Protein AF-A0A1G0GHJ1-F1 (afdb_monomer)

Radius of gyration: 42.49 Å; Cα contacts (8 Å, |Δi|>4): 147; chains: 1; bounding box: 69×50×134 Å

Nearest PDB structures (foldseek):
  8dub-assembly1_B  TM=2.448E-01  e=5.443E+00  Homo sapiens

Mean predicted aligned error: 16.9 Å

pLDDT: mean 71.04, std 16.4, range [35.19, 93.88]

Sequence (207 aa):
MPTIESTFHKLMMSPKELQTELDKNPNLIKQQDEKGRTLLHHAVEAGYIMGRSNVGMVLDVLLNTPGIDFTIEDNKRMTPLQLAAKNCIDNAGRFHQETADYIFPTLIRAAKKKASLFLLGTRNPFLIIDDYLTKYSQSQNEKLIKGLQGLLEFKNQIIFGENAAKVEKAQAKESQVKFQYASSKPNESKKAEQEPQSFKPTIPRKK

Solvent-accessible surface area (backbone atoms only — not comparable to full-atom values): 12031 Å² total; per-residue (Å²): 130,86,49,66,56,60,50,45,58,54,34,57,76,29,53,68,57,35,51,57,49,39,75,76,37,68,66,55,58,74,42,56,30,100,60,35,39,27,51,60,36,53,42,42,52,47,19,71,77,68,33,35,84,59,28,48,58,39,50,53,54,51,72,70,39,86,86,65,64,65,76,60,48,22,76,82,70,38,23,34,63,49,48,44,52,59,70,32,35,48,100,86,69,49,70,40,61,68,57,40,54,61,45,37,43,68,59,53,50,51,49,51,58,48,32,72,68,38,73,85,77,60,83,53,61,65,55,55,45,49,51,49,50,49,53,49,52,51,53,52,49,52,52,48,50,52,52,52,48,54,53,50,53,52,50,48,53,51,53,53,51,54,49,49,55,51,50,52,54,48,52,52,51,52,50,51,52,53,51,54,56,63,72,67,58,78,82,93,77,82,84,76,86,78,81,87,82,88,76,84,90,82,86,79,81,89,129

Secondary structure (DSSP, 8-state):
---HHHHHHHHHT-HHHHHHHHHH-GGGGG---TTS--HHHHHHHHHHHH-HHHHHHHHHHHHHSTT--S----TTS--HHHHHHHHTB-TTS-B-HHHHHHH-HHHHHHHHHHHHHHTTTS--HHHHHHHHHHHHHHHHHHHHHHHHHHHHHHHHHHHHHHHHHHHHHHHHHHHHHHHHHHHTS---------PPPP---------

Foldseek 3Di:
DDFLVNVLLVCLQPLPVVLVVCVVPVCQLVDAGPQQDGSLLSLLVCLLVVHQPSSVSVLVSQLPRPPRDQCRATNVRDGSVLSNQVSQQDPVLDRDVVRSCRSPVSVVVSLQVVQVVCVVDDDRVVVVSVVSSVVVVVVVVVVVVVVVVVVVVVVVVVVVVVVVVVVVVVVVVVVVVVVVVVVPDDPPPDPDDDDDDDDDDDDDDDD

Structure (mmCIF, N/CA/C/O backbone):
data_AF-A0A1G0GHJ1-F1
#
_entry.id   AF-A0A1G0GHJ1-F1
#
loop_
_atom_site.group_PDB
_atom_site.id
_atom_site.type_symbol
_atom_site.label_atom_id
_atom_site.label_alt_id
_atom_site.label_comp_id
_atom_site.label_asym_id
_atom_site.label_entity_id
_atom_site.label_seq_id
_atom_site.pdbx_PDB_ins_code
_atom_site.Cartn_x
_atom_site.Cartn_y
_atom_site.Cartn_z
_atom_site.occupancy
_atom_site.B_iso_or_equiv
_atom_site.auth_seq_id
_atom_site.auth_comp_id
_atom_site.auth_asym_id
_atom_site.auth_atom_id
_atom_site.pdbx_PDB_model_num
ATOM 1 N N . MET A 1 1 ? -19.788 18.099 -0.053 1.00 52.28 1 MET A N 1
ATOM 2 C CA . MET A 1 1 ? -19.504 16.946 0.828 1.00 52.28 1 MET A CA 1
ATOM 3 C C . MET A 1 1 ? -18.039 16.579 0.644 1.00 52.28 1 MET A C 1
ATOM 5 O O . MET A 1 1 ? -17.619 16.576 -0.509 1.00 52.28 1 MET A O 1
ATOM 9 N N . PRO A 1 2 ? -17.249 16.358 1.709 1.00 70.56 2 PRO A N 1
ATOM 10 C CA . PRO A 1 2 ? -15.878 15.868 1.560 1.00 70.56 2 PRO A CA 1
ATOM 11 C C . PRO A 1 2 ? -15.884 14.493 0.876 1.00 70.56 2 PRO A C 1
ATOM 13 O O . PRO A 1 2 ? -16.747 13.664 1.162 1.00 70.56 2 PRO A O 1
ATOM 16 N N . THR A 1 3 ? -14.954 14.265 -0.052 1.00 85.69 3 THR A N 1
ATOM 17 C CA . THR A 1 3 ? -14.764 12.954 -0.691 1.00 85.69 3 THR A CA 1
ATOM 18 C C . THR A 1 3 ? -14.122 11.979 0.294 1.00 85.69 3 THR A C 1
ATOM 20 O O . THR A 1 3 ? -13.430 12.404 1.223 1.00 85.69 3 THR A O 1
ATOM 23 N N . ILE A 1 4 ? -14.301 10.670 0.080 1.00 86.12 4 ILE A N 1
ATOM 24 C CA . ILE A 1 4 ? -13.654 9.625 0.896 1.00 86.12 4 ILE A CA 1
ATOM 25 C C . ILE A 1 4 ? -12.129 9.826 0.932 1.00 86.12 4 ILE A C 1
ATOM 27 O O . ILE A 1 4 ? -11.536 9.763 2.004 1.00 86.12 4 ILE A O 1
ATOM 31 N N . GLU A 1 5 ? -11.511 10.177 -0.202 1.00 86.62 5 GLU A N 1
ATOM 32 C CA . GLU A 1 5 ? -10.077 10.497 -0.290 1.00 86.62 5 GLU A CA 1
ATOM 33 C C . GLU A 1 5 ? -9.686 11.670 0.624 1.00 86.62 5 GLU A C 1
ATOM 35 O O . GLU A 1 5 ? -8.735 11.566 1.400 1.00 86.62 5 GLU A O 1
ATOM 40 N N . SER A 1 6 ? -10.445 12.774 0.593 1.00 84.94 6 SER A N 1
ATOM 41 C CA . SER A 1 6 ? -10.165 13.935 1.449 1.00 84.94 6 SER A CA 1
ATOM 42 C C . SER A 1 6 ? -10.300 13.605 2.940 1.00 84.94 6 SER A C 1
ATOM 44 O O . SER A 1 6 ? -9.503 14.072 3.757 1.00 84.94 6 SER A O 1
ATOM 46 N N . THR A 1 7 ? -11.262 12.745 3.288 1.00 88.06 7 THR A N 1
ATOM 47 C CA . THR A 1 7 ? -11.436 12.228 4.646 1.00 88.06 7 THR A CA 1
ATOM 48 C C . THR A 1 7 ? -10.239 11.371 5.044 1.00 88.06 7 THR A C 1
ATOM 50 O O . THR A 1 7 ? -9.655 11.608 6.097 1.00 88.06 7 THR A O 1
ATOM 53 N N . PHE A 1 8 ? -9.808 10.432 4.197 1.00 90.06 8 PHE A N 1
ATOM 54 C CA . PHE A 1 8 ? -8.648 9.583 4.473 1.00 90.06 8 PHE A CA 1
ATOM 55 C C . PHE A 1 8 ? -7.379 10.404 4.694 1.00 90.06 8 PHE A C 1
ATOM 57 O O . PHE A 1 8 ? -6.740 10.235 5.731 1.00 90.06 8 PHE A O 1
ATOM 64 N N . HIS A 1 9 ? -7.063 11.354 3.808 1.00 85.31 9 HIS A N 1
ATOM 65 C CA . HIS A 1 9 ? -5.911 12.246 3.977 1.00 85.31 9 HIS A CA 1
ATOM 66 C C . HIS A 1 9 ? -5.948 13.002 5.307 1.00 85.31 9 HIS A C 1
ATOM 68 O O . HIS A 1 9 ? -4.935 13.068 6.002 1.00 85.31 9 HIS A O 1
ATOM 74 N N . LYS A 1 10 ? -7.112 13.533 5.700 1.00 88.56 10 LYS A N 1
ATOM 75 C CA . LYS A 1 10 ? -7.269 14.224 6.984 1.00 88.56 10 LYS A CA 1
ATOM 76 C C . LYS A 1 10 ? -6.969 13.295 8.166 1.00 88.56 10 LYS A C 1
ATOM 78 O O . LYS A 1 10 ? -6.249 13.683 9.082 1.00 88.56 10 LYS A O 1
ATOM 83 N N . LEU A 1 11 ? -7.482 12.065 8.132 1.00 89.50 11 LEU A N 1
ATOM 84 C CA . LEU A 1 11 ? -7.277 11.089 9.205 1.00 89.50 11 LEU A CA 1
ATOM 85 C C . LEU A 1 11 ? -5.812 10.632 9.314 1.00 89.50 11 LEU A C 1
ATOM 87 O O . LEU A 1 11 ? -5.353 10.342 10.416 1.00 89.50 11 LEU A O 1
ATOM 91 N N . MET A 1 12 ? -5.049 10.628 8.213 1.00 87.12 12 MET A N 1
ATOM 92 C CA . MET A 1 12 ? -3.607 10.319 8.247 1.00 87.12 12 MET A CA 1
ATOM 93 C C . MET A 1 12 ? -2.781 11.384 8.979 1.00 87.12 12 MET A C 1
ATOM 95 O O . MET A 1 12 ? -1.671 11.100 9.420 1.00 87.12 12 MET A O 1
ATOM 99 N N . MET A 1 13 ? -3.320 12.593 9.141 1.00 82.62 13 MET A N 1
ATOM 100 C CA . MET A 1 13 ? -2.649 13.694 9.838 1.00 82.62 13 MET A CA 1
ATOM 101 C C . MET A 1 13 ? -2.967 13.737 11.337 1.00 82.62 13 MET A C 1
ATOM 103 O O . MET A 1 13 ? -2.329 14.483 12.076 1.00 82.62 13 MET A O 1
ATOM 107 N N . SER A 1 14 ? -3.954 12.963 11.799 1.00 87.75 14 SER A N 1
ATOM 108 C CA . SER A 1 14 ? -4.462 13.037 13.171 1.00 87.75 14 SER A CA 1
ATOM 109 C C . SER A 1 14 ? -4.840 11.644 13.690 1.00 87.75 14 SER A C 1
ATOM 111 O O . SER A 1 14 ? -5.984 11.209 13.532 1.00 87.75 14 SER A O 1
ATOM 113 N N . PRO A 1 15 ? -3.913 10.936 14.371 1.00 85.44 15 PRO A N 1
ATOM 114 C CA . PRO A 1 15 ? -4.183 9.615 14.948 1.00 85.44 15 PRO A CA 1
ATOM 115 C C . PRO A 1 15 ? -5.370 9.611 15.921 1.00 85.44 15 PRO A C 1
ATOM 117 O O . PRO A 1 15 ? -6.110 8.635 16.017 1.00 85.44 15 PRO A O 1
ATOM 120 N N . LYS A 1 16 ? -5.580 10.727 16.631 1.00 87.81 16 LYS A N 1
ATOM 121 C CA . LYS A 1 16 ? -6.686 10.890 17.579 1.00 87.81 16 LYS A CA 1
ATOM 122 C C . LYS A 1 16 ? -8.042 10.968 16.873 1.00 87.81 16 LYS A C 1
ATOM 124 O O . LYS A 1 16 ? -9.006 10.345 17.323 1.00 87.81 16 LYS A O 1
ATOM 129 N N . GLU A 1 17 ? -8.124 11.720 15.776 1.00 90.50 17 GLU A N 1
ATOM 130 C CA . GLU A 1 17 ? -9.341 11.777 14.957 1.00 90.50 17 GLU A CA 1
ATOM 131 C C . GLU A 1 17 ? -9.600 10.441 14.270 1.00 90.50 17 GLU A C 1
ATOM 133 O O . GLU A 1 17 ? -10.742 9.997 14.246 1.00 90.50 17 GLU A O 1
ATOM 138 N N . LEU A 1 18 ? -8.547 9.769 13.797 1.00 91.25 18 LEU A N 1
ATOM 139 C CA . LEU A 1 18 ? -8.646 8.428 13.231 1.00 91.25 18 LEU A CA 1
ATOM 140 C C . LEU A 1 18 ? -9.286 7.439 14.205 1.00 91.25 18 LEU A C 1
ATOM 142 O O . LEU A 1 18 ? -10.254 6.787 13.832 1.00 91.25 18 LEU A O 1
ATOM 146 N N . GLN A 1 19 ? -8.799 7.361 15.447 1.00 90.56 19 GLN A N 1
ATOM 147 C CA . GLN A 1 19 ? -9.397 6.478 16.452 1.00 90.56 19 GLN A CA 1
ATOM 148 C C . GLN A 1 19 ? -10.875 6.817 16.681 1.00 90.56 19 GLN A C 1
ATOM 150 O O . GLN A 1 19 ? -11.728 5.940 16.620 1.00 90.56 19 GLN A O 1
ATOM 155 N N . THR A 1 20 ? -11.184 8.104 16.855 1.00 92.06 20 THR A N 1
ATOM 156 C CA . THR A 1 20 ? -12.560 8.569 17.090 1.00 92.06 20 THR A CA 1
ATOM 157 C C . THR A 1 20 ? -13.498 8.199 15.938 1.00 92.06 20 THR A C 1
ATOM 159 O O . THR A 1 20 ? -14.659 7.859 16.162 1.00 92.06 20 THR A O 1
ATOM 162 N N . GLU A 1 21 ? -13.021 8.290 14.698 1.00 91.69 21 GLU A N 1
ATOM 163 C CA . GLU A 1 21 ? -13.826 7.984 13.518 1.00 91.69 21 GLU A CA 1
ATOM 164 C C . GLU A 1 21 ? -13.999 6.474 13.319 1.00 91.69 21 GLU A C 1
ATOM 166 O O . GLU A 1 21 ? -15.081 6.026 12.945 1.00 91.69 21 GLU A O 1
ATOM 171 N N . LEU A 1 22 ? -12.977 5.677 13.641 1.00 91.00 22 LEU A N 1
ATOM 172 C CA . LEU A 1 22 ? -13.068 4.215 13.646 1.00 91.00 22 LEU A CA 1
ATOM 173 C C . LEU A 1 22 ? -14.028 3.699 14.721 1.00 91.00 22 LEU A C 1
ATOM 175 O O . LEU A 1 22 ? -14.781 2.765 14.453 1.00 91.00 22 LEU A O 1
ATOM 179 N N . ASP A 1 23 ? -14.056 4.334 15.894 1.00 90.44 23 ASP A N 1
ATOM 180 C CA . ASP A 1 23 ? -14.991 3.988 16.970 1.00 90.44 23 ASP A CA 1
ATOM 181 C C . ASP A 1 23 ? -16.450 4.243 16.549 1.00 90.44 23 ASP A C 1
ATOM 183 O O . ASP A 1 23 ? -17.351 3.482 16.903 1.00 90.44 23 ASP A O 1
ATOM 187 N N . LYS A 1 24 ? -16.693 5.293 15.752 1.00 92.75 24 LYS A N 1
ATOM 188 C CA . LYS A 1 24 ? -18.021 5.605 15.192 1.00 92.75 24 LYS A CA 1
ATOM 189 C C . LYS A 1 24 ? -18.378 4.728 13.995 1.00 92.75 24 LYS A C 1
ATOM 191 O O . LYS A 1 24 ? -19.541 4.370 13.822 1.00 92.75 24 LYS A O 1
ATOM 196 N N . ASN A 1 25 ? -17.400 4.423 13.147 1.00 90.31 25 ASN A N 1
ATOM 197 C CA . ASN A 1 25 ? -17.588 3.683 11.907 1.00 90.31 25 ASN A CA 1
ATOM 198 C C . ASN A 1 25 ? -16.466 2.647 11.700 1.00 90.31 25 ASN A C 1
ATOM 200 O O . ASN A 1 25 ? -15.532 2.878 10.927 1.00 90.31 25 ASN A O 1
ATOM 204 N N . PRO A 1 26 ? -16.592 1.450 12.299 1.00 88.38 26 PRO A N 1
ATOM 205 C CA . PRO A 1 26 ? -15.599 0.386 12.146 1.00 88.38 26 PRO A CA 1
ATOM 206 C C . PRO A 1 26 ? -15.438 -0.097 10.698 1.00 88.38 26 PRO A C 1
ATOM 208 O O . PRO A 1 26 ? -14.381 -0.592 10.314 1.00 88.38 26 PRO A O 1
ATOM 211 N N . ASN A 1 27 ? -16.471 0.066 9.862 1.00 89.06 27 ASN A N 1
ATOM 212 C CA . ASN A 1 27 ? -16.432 -0.338 8.456 1.00 89.06 27 ASN A CA 1
ATOM 213 C C . ASN A 1 27 ? -15.559 0.579 7.591 1.00 89.06 27 ASN A C 1
ATOM 215 O O . ASN A 1 27 ? -15.240 0.212 6.458 1.00 89.06 27 ASN A O 1
ATOM 219 N N . LEU A 1 28 ? -15.133 1.735 8.112 1.00 90.81 28 LEU A N 1
ATOM 220 C CA . LEU A 1 28 ? -14.259 2.671 7.410 1.00 90.81 28 LEU A CA 1
ATOM 221 C C . LEU A 1 28 ? -12.958 2.004 6.935 1.00 90.81 28 LEU A C 1
ATOM 223 O O . LEU A 1 28 ? -12.469 2.317 5.854 1.00 90.81 28 LEU A O 1
ATOM 227 N N . ILE A 1 29 ? -12.444 1.015 7.678 1.00 89.94 29 ILE A N 1
ATOM 228 C CA . ILE A 1 29 ? -11.218 0.278 7.326 1.00 89.94 29 ILE A CA 1
ATOM 229 C C . ILE A 1 29 ? -11.314 -0.509 6.009 1.00 89.94 29 ILE A C 1
ATOM 231 O O . ILE A 1 29 ? -10.282 -0.836 5.424 1.00 89.94 29 ILE A O 1
ATOM 235 N N . LYS A 1 30 ? -12.533 -0.826 5.550 1.00 90.88 30 LYS A N 1
ATOM 236 C CA . LYS A 1 30 ? -12.794 -1.574 4.308 1.00 90.88 30 LYS A CA 1
ATOM 237 C C . LYS A 1 30 ? -13.253 -0.683 3.159 1.00 90.88 30 LYS A C 1
ATOM 239 O O . LYS A 1 30 ? -13.355 -1.162 2.034 1.00 90.88 30 LYS A O 1
ATOM 244 N N . GLN A 1 31 ? -13.566 0.583 3.429 1.00 93.12 31 GLN A N 1
ATOM 245 C CA . GLN A 1 31 ? -14.003 1.502 2.386 1.00 93.12 31 GLN A CA 1
ATOM 246 C C . GLN A 1 31 ? -12.846 1.812 1.441 1.00 93.12 31 GLN A C 1
ATOM 248 O O . GLN A 1 31 ? -11.698 1.956 1.868 1.00 93.12 31 GLN A O 1
ATOM 253 N N . GLN A 1 32 ? -13.172 1.917 0.159 1.00 93.88 32 GLN A N 1
ATOM 254 C CA . GLN A 1 32 ? -12.244 2.293 -0.895 1.00 93.88 32 GLN A CA 1
ATOM 255 C C . GLN A 1 32 ? -12.635 3.668 -1.435 1.00 93.88 32 GLN A C 1
ATOM 257 O O . GLN A 1 32 ? -13.819 3.979 -1.567 1.00 93.88 32 GLN A O 1
ATOM 262 N N . ASP A 1 33 ? -11.636 4.495 -1.720 1.00 93.81 33 ASP A N 1
ATOM 263 C CA . ASP A 1 33 ? -11.831 5.727 -2.476 1.00 93.81 33 ASP A CA 1
ATOM 264 C C . ASP A 1 33 ? -12.019 5.442 -3.983 1.00 93.81 33 ASP A C 1
ATOM 266 O O . ASP A 1 33 ? -12.071 4.295 -4.431 1.00 93.81 33 ASP A O 1
ATOM 270 N N . GLU A 1 34 ? -12.078 6.498 -4.795 1.00 93.44 34 GLU A N 1
ATOM 271 C CA . GLU A 1 34 ? -12.223 6.408 -6.256 1.00 93.44 34 GLU A CA 1
ATOM 272 C C . GLU A 1 34 ? -11.057 5.674 -6.948 1.00 93.44 34 GLU A C 1
ATOM 274 O O . GLU A 1 34 ? -11.200 5.175 -8.065 1.00 93.44 34 GLU A O 1
ATOM 279 N N . LYS A 1 35 ? -9.898 5.572 -6.286 1.00 92.06 35 LYS A N 1
ATOM 280 C CA . LYS A 1 35 ? -8.712 4.845 -6.757 1.00 92.06 35 LYS A CA 1
ATOM 281 C C . LYS A 1 35 ? -8.694 3.392 -6.269 1.00 92.06 35 LYS A C 1
ATOM 283 O O . LYS A 1 35 ? -7.701 2.700 -6.503 1.00 92.06 35 LYS A O 1
ATOM 288 N N . GLY A 1 36 ? -9.745 2.924 -5.596 1.00 93.38 36 GLY A N 1
ATOM 289 C CA . GLY A 1 36 ? -9.778 1.602 -4.975 1.00 93.38 36 GLY A CA 1
ATOM 290 C C . GLY A 1 36 ? -8.935 1.530 -3.696 1.00 93.38 36 GLY A C 1
ATOM 291 O O . GLY A 1 36 ? -8.661 0.450 -3.181 1.00 93.38 36 GLY A O 1
ATOM 292 N N . ARG A 1 37 ? -8.457 2.656 -3.166 1.00 93.38 37 ARG A N 1
ATOM 293 C CA . ARG A 1 37 ? -7.520 2.668 -2.043 1.00 93.38 37 ARG A CA 1
ATOM 294 C C . ARG A 1 37 ? -8.266 2.723 -0.724 1.00 93.38 37 ARG A C 1
ATOM 296 O O . ARG A 1 37 ? -9.141 3.555 -0.518 1.00 93.38 37 ARG A O 1
ATOM 303 N N . THR A 1 38 ? -7.868 1.847 0.187 1.00 93.69 38 THR A N 1
ATOM 304 C CA . THR A 1 38 ? -8.320 1.844 1.585 1.00 93.69 38 THR A CA 1
ATOM 305 C C . THR A 1 38 ? -7.505 2.807 2.448 1.00 93.69 38 THR A C 1
ATOM 307 O O . THR A 1 38 ? -6.433 3.265 2.046 1.00 93.69 38 THR A O 1
ATOM 310 N N . LEU A 1 39 ? -7.949 3.036 3.689 1.00 92.94 39 LEU A N 1
ATOM 311 C CA . LEU A 1 39 ? -7.177 3.745 4.723 1.00 92.94 39 LEU A CA 1
ATOM 312 C C . LEU A 1 39 ? -5.725 3.255 4.838 1.00 92.94 39 LEU A C 1
ATOM 314 O O . LEU A 1 39 ? -4.812 4.057 5.013 1.00 92.94 39 LEU A O 1
ATOM 318 N N . LEU A 1 40 ? -5.494 1.945 4.703 1.00 91.25 40 LEU A N 1
ATOM 319 C CA . LEU A 1 40 ? -4.158 1.363 4.826 1.00 91.25 40 LEU A CA 1
ATOM 320 C C . LEU A 1 40 ? -3.251 1.718 3.633 1.00 91.25 40 LEU A C 1
ATOM 322 O O . LEU A 1 40 ? -2.050 1.894 3.820 1.00 91.25 40 LEU A O 1
ATOM 326 N N . HIS A 1 41 ? -3.806 1.881 2.425 1.00 91.19 41 HIS A N 1
ATOM 327 C CA . HIS A 1 41 ? -3.054 2.391 1.270 1.00 91.19 41 HIS A CA 1
ATOM 328 C C . HIS A 1 41 ? -2.636 3.848 1.476 1.00 91.19 41 HIS A C 1
ATOM 330 O O . HIS A 1 41 ? -1.490 4.206 1.210 1.00 91.19 41 HIS A O 1
ATOM 336 N N . HIS A 1 42 ? -3.556 4.672 1.983 1.00 91.81 42 HIS A N 1
ATOM 337 C CA . HIS A 1 42 ? -3.297 6.078 2.292 1.00 91.81 42 HIS A CA 1
ATOM 338 C C . HIS A 1 42 ? -2.255 6.244 3.396 1.00 91.81 42 HIS A C 1
ATOM 340 O O . HIS A 1 42 ? -1.370 7.086 3.270 1.00 91.81 42 HIS A O 1
ATOM 346 N N . ALA A 1 43 ? -2.281 5.391 4.424 1.00 90.19 43 ALA A N 1
ATOM 347 C CA . ALA A 1 43 ? -1.241 5.367 5.451 1.00 90.19 43 ALA A CA 1
ATOM 348 C C . ALA A 1 43 ? 0.133 5.062 4.840 1.00 90.19 43 ALA A C 1
ATOM 350 O O . ALA A 1 43 ? 1.103 5.764 5.109 1.00 90.19 43 ALA A O 1
ATOM 351 N N . VAL A 1 44 ? 0.220 4.063 3.960 1.00 89.38 44 VAL A N 1
ATOM 352 C CA . VAL A 1 44 ? 1.473 3.728 3.267 1.00 89.38 44 VAL A CA 1
ATOM 353 C C . VAL A 1 44 ? 1.987 4.896 2.420 1.00 89.38 44 VAL A C 1
ATOM 355 O O . VAL A 1 44 ? 3.178 5.206 2.454 1.00 89.38 44 VAL A O 1
ATOM 358 N N . GLU A 1 45 ? 1.109 5.571 1.682 1.00 88.62 45 GLU A N 1
ATOM 359 C CA . GLU A 1 45 ? 1.496 6.715 0.852 1.00 88.62 45 GLU A CA 1
ATOM 360 C C . GLU A 1 45 ? 1.945 7.911 1.704 1.00 88.62 45 GLU A C 1
ATOM 362 O O . GLU A 1 45 ? 3.004 8.487 1.447 1.00 88.62 45 GLU A O 1
ATOM 367 N N . ALA A 1 46 ? 1.221 8.216 2.783 1.00 85.94 46 ALA A N 1
ATOM 368 C CA . ALA A 1 46 ? 1.595 9.257 3.735 1.00 85.94 46 ALA A CA 1
ATOM 369 C C . ALA A 1 46 ? 2.946 8.967 4.406 1.00 85.94 46 ALA A C 1
ATOM 371 O O . ALA A 1 46 ? 3.770 9.869 4.535 1.00 85.94 46 ALA A O 1
ATOM 372 N N . GLY A 1 47 ? 3.217 7.713 4.778 1.00 85.00 47 GLY A N 1
ATOM 373 C CA . GLY A 1 47 ? 4.491 7.313 5.378 1.00 85.00 47 GLY A CA 1
ATOM 374 C C . GLY A 1 47 ? 5.694 7.487 4.458 1.00 85.00 47 GLY A C 1
ATOM 375 O O . GLY A 1 47 ? 6.773 7.845 4.925 1.00 85.00 47 GLY A O 1
ATOM 376 N N . TYR A 1 48 ? 5.510 7.297 3.152 1.00 80.06 48 TYR A N 1
ATOM 377 C CA . TYR A 1 48 ? 6.566 7.551 2.177 1.00 80.06 48 TYR A CA 1
ATOM 378 C C . TYR A 1 48 ? 6.825 9.050 1.971 1.00 80.06 48 TYR A C 1
ATOM 380 O O . TYR A 1 48 ? 7.975 9.468 1.878 1.00 80.06 48 TYR A O 1
ATOM 388 N N . ILE A 1 49 ? 5.765 9.865 1.939 1.00 80.12 49 ILE A N 1
ATOM 389 C CA . ILE A 1 49 ? 5.863 11.314 1.702 1.00 80.12 49 ILE A CA 1
ATOM 390 C C . ILE A 1 49 ? 6.361 12.060 2.950 1.00 80.12 49 ILE A C 1
ATOM 392 O O . ILE A 1 49 ? 7.170 12.977 2.843 1.00 80.12 49 ILE A O 1
ATOM 396 N N . MET A 1 50 ? 5.865 11.689 4.133 1.00 74.94 50 MET A N 1
ATOM 397 C CA . MET A 1 50 ? 6.070 12.424 5.391 1.00 74.94 50 MET A CA 1
ATOM 398 C C . MET A 1 50 ? 7.078 11.758 6.334 1.00 74.94 50 MET A C 1
ATOM 400 O O . MET A 1 50 ? 7.446 12.338 7.355 1.00 74.94 50 MET A O 1
ATOM 404 N N . GLY A 1 51 ? 7.527 10.543 6.015 1.00 73.44 51 GLY A N 1
ATOM 405 C CA . GLY A 1 51 ? 8.445 9.768 6.840 1.00 73.44 51 GLY A CA 1
ATOM 406 C C . GLY A 1 51 ? 7.781 9.047 8.021 1.00 73.44 51 GLY A C 1
ATOM 407 O O . GLY A 1 51 ? 6.584 9.157 8.299 1.00 73.44 51 GLY A O 1
ATOM 408 N N . ARG A 1 52 ? 8.602 8.276 8.743 1.00 72.81 52 ARG A N 1
ATOM 409 C CA . ARG A 1 52 ? 8.175 7.333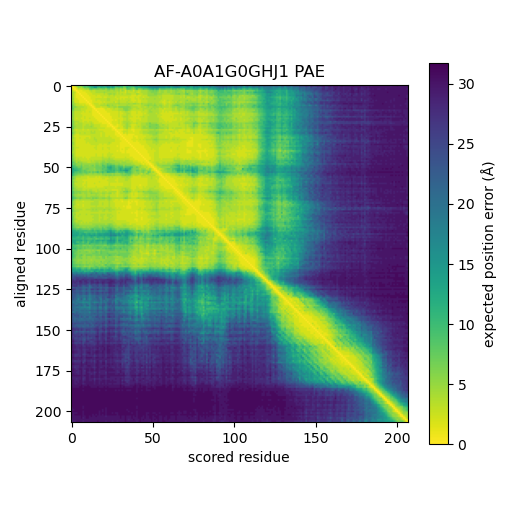 9.793 1.00 72.81 52 ARG A CA 1
ATOM 410 C C . ARG A 1 52 ? 7.394 7.988 10.939 1.00 72.81 52 ARG A C 1
ATOM 412 O O . ARG A 1 52 ? 6.430 7.402 11.429 1.00 72.81 52 ARG A O 1
ATOM 419 N N . SER A 1 53 ? 7.827 9.165 11.394 1.00 72.31 53 SER A N 1
ATOM 420 C CA . SER A 1 53 ? 7.354 9.764 12.651 1.00 72.31 53 SER A CA 1
ATOM 421 C C . SER A 1 53 ? 5.852 10.050 12.659 1.00 72.31 53 SER A C 1
ATOM 423 O O . SER A 1 53 ? 5.211 9.856 13.688 1.00 72.31 53 SER A O 1
ATOM 425 N N . ASN A 1 54 ? 5.280 10.437 11.515 1.00 69.44 54 ASN A N 1
ATOM 426 C CA . ASN A 1 54 ? 3.852 10.753 11.425 1.00 69.44 54 ASN A CA 1
ATOM 427 C C . ASN A 1 54 ? 2.996 9.506 11.179 1.00 69.44 54 ASN A C 1
ATOM 429 O O . ASN A 1 54 ? 1.918 9.368 11.752 1.00 69.44 54 ASN A O 1
ATOM 433 N N . VAL A 1 55 ? 3.483 8.567 10.365 1.00 81.25 55 VAL A N 1
ATOM 434 C CA . VAL A 1 55 ? 2.695 7.390 9.977 1.00 81.25 55 VAL A CA 1
ATOM 435 C C . VAL A 1 55 ? 2.695 6.284 11.033 1.00 81.25 55 VAL A C 1
ATOM 437 O O . VAL A 1 55 ? 1.771 5.477 11.069 1.00 81.25 55 VAL A O 1
ATOM 440 N N . GLY A 1 56 ? 3.712 6.231 11.902 1.00 83.25 56 GLY A N 1
ATOM 441 C CA . GLY A 1 56 ? 3.860 5.158 12.889 1.00 83.25 56 GLY A CA 1
ATOM 442 C C . GLY A 1 56 ? 2.631 5.014 13.787 1.00 83.25 56 GLY A C 1
ATOM 443 O O . GLY A 1 56 ? 2.058 3.932 13.869 1.00 83.25 56 GLY A O 1
ATOM 444 N N . MET A 1 57 ? 2.159 6.124 14.365 1.00 86.00 57 MET A N 1
ATOM 445 C CA . MET A 1 57 ? 0.977 6.122 15.238 1.00 86.00 57 MET A CA 1
ATOM 446 C C . MET A 1 57 ? -0.308 5.766 14.481 1.00 86.00 57 MET A C 1
ATOM 448 O O . MET A 1 57 ? -1.161 5.054 15.003 1.00 86.00 57 MET A O 1
ATOM 452 N N . VAL A 1 58 ? -0.443 6.237 13.239 1.00 89.19 58 VAL A N 1
ATOM 453 C CA . VAL A 1 58 ? -1.584 5.917 12.370 1.00 89.19 58 VAL A CA 1
ATOM 454 C C . VAL A 1 58 ? -1.626 4.423 12.058 1.00 89.19 58 VAL A C 1
ATOM 456 O O . VAL A 1 58 ? -2.672 3.791 12.191 1.00 89.19 58 VAL A O 1
ATOM 459 N N . LEU A 1 59 ? -0.487 3.837 11.680 1.00 88.88 59 LEU A N 1
ATOM 460 C CA . LEU A 1 59 ? -0.377 2.402 11.425 1.00 88.88 59 LEU A CA 1
ATOM 461 C C . LEU A 1 59 ? -0.621 1.587 12.690 1.00 88.88 59 LEU A C 1
ATOM 463 O O . LEU A 1 59 ? -1.269 0.550 12.602 1.00 88.88 59 LEU A O 1
ATOM 467 N N . ASP A 1 60 ? -0.158 2.045 13.851 1.00 87.81 60 ASP A N 1
ATOM 468 C CA . ASP A 1 60 ? -0.430 1.368 15.116 1.00 87.81 60 ASP A CA 1
ATOM 469 C C . ASP A 1 60 ? -1.938 1.352 15.425 1.00 87.81 60 ASP A C 1
ATOM 471 O O . ASP A 1 60 ? -2.470 0.301 15.780 1.00 87.81 60 ASP A O 1
ATOM 475 N N . VAL A 1 61 ? -2.660 2.459 15.212 1.00 89.50 61 VAL A N 1
ATOM 476 C CA . VAL A 1 61 ? -4.130 2.507 15.356 1.00 89.50 61 VAL A CA 1
ATOM 477 C C . VAL A 1 61 ? -4.817 1.562 14.361 1.00 89.50 61 VAL A C 1
ATOM 479 O O . VAL A 1 61 ? -5.609 0.703 14.756 1.00 89.50 61 VAL A O 1
ATOM 482 N N . LEU A 1 62 ? -4.483 1.658 13.069 1.00 89.50 62 LEU A N 1
ATOM 483 C CA . LEU A 1 62 ? -5.110 0.842 12.022 1.00 89.50 62 LEU A CA 1
ATOM 484 C C . LEU A 1 62 ? -4.851 -0.656 12.213 1.00 89.50 62 LEU A C 1
ATOM 486 O O . LEU A 1 62 ? -5.762 -1.466 12.060 1.00 89.50 62 LEU A O 1
ATOM 490 N N . LEU A 1 63 ? -3.621 -1.044 12.556 1.00 87.38 63 LEU A N 1
ATOM 491 C CA . LEU A 1 63 ? -3.233 -2.450 12.690 1.00 87.38 63 LEU A CA 1
ATOM 492 C C . LEU A 1 63 ? -3.722 -3.083 13.996 1.00 87.38 63 LEU A C 1
ATOM 494 O O . LEU A 1 63 ? -3.861 -4.305 14.051 1.00 87.38 63 LEU A O 1
ATOM 498 N N . ASN A 1 64 ? -4.009 -2.276 15.020 1.00 87.00 64 ASN A N 1
ATOM 499 C CA . ASN A 1 64 ? -4.686 -2.735 16.233 1.00 87.00 64 ASN A CA 1
ATOM 500 C C . ASN A 1 64 ? -6.214 -2.797 16.073 1.00 87.00 64 ASN A C 1
ATOM 502 O O . ASN A 1 64 ? -6.890 -3.358 16.935 1.00 87.00 64 ASN A O 1
ATOM 506 N N . THR A 1 65 ? -6.766 -2.270 14.975 1.00 87.38 65 THR A N 1
ATOM 507 C CA . THR A 1 65 ? -8.208 -2.312 14.715 1.00 87.38 65 THR A CA 1
ATOM 508 C C . THR A 1 65 ? -8.638 -3.729 14.297 1.00 87.38 65 THR A C 1
ATOM 510 O O . THR A 1 65 ? -8.108 -4.279 13.322 1.00 87.38 65 THR A O 1
ATOM 513 N N . PRO A 1 66 ? -9.607 -4.354 14.994 1.00 83.88 66 PRO A N 1
ATOM 514 C CA . PRO A 1 66 ? -10.113 -5.673 14.630 1.00 83.88 66 PRO A CA 1
ATOM 515 C C . PRO A 1 66 ? -10.689 -5.697 13.211 1.00 83.88 66 PRO A C 1
ATOM 517 O O . PRO A 1 66 ? -11.422 -4.801 12.804 1.00 83.88 66 PRO A O 1
ATOM 520 N N . GLY A 1 67 ? -10.390 -6.755 12.457 1.00 81.44 67 GLY A N 1
ATOM 521 C CA . GLY A 1 67 ? -10.925 -6.926 11.103 1.00 81.44 67 GLY A CA 1
ATOM 522 C C . GLY A 1 67 ? -10.195 -6.135 10.015 1.00 81.44 67 GLY A C 1
ATOM 523 O O . GLY A 1 67 ? -10.686 -6.100 8.886 1.00 81.44 67 GLY A O 1
ATOM 524 N N . ILE A 1 68 ? -9.029 -5.547 10.322 1.00 85.19 68 ILE A N 1
ATOM 525 C CA . ILE A 1 68 ? -8.180 -4.906 9.316 1.00 85.19 68 ILE A CA 1
ATOM 526 C C . ILE A 1 68 ? -7.749 -5.918 8.244 1.00 85.19 68 ILE A C 1
ATOM 528 O O . ILE A 1 68 ? -7.215 -7.004 8.528 1.00 85.19 68 ILE A O 1
ATOM 532 N N . ASP A 1 69 ? -7.995 -5.548 6.991 1.00 81.81 69 ASP A N 1
ATOM 533 C CA . ASP A 1 69 ? -7.655 -6.345 5.825 1.00 81.81 69 ASP A CA 1
ATOM 534 C C . ASP A 1 69 ? -6.630 -5.609 4.961 1.00 81.81 69 ASP A C 1
ATOM 536 O O . ASP A 1 69 ? -6.846 -4.494 4.494 1.00 81.81 69 ASP A O 1
ATOM 540 N N . PHE A 1 70 ? -5.488 -6.254 4.774 1.00 80.81 70 PHE A N 1
ATOM 541 C CA . PHE A 1 70 ? -4.370 -5.774 3.969 1.00 80.81 70 PHE A CA 1
ATOM 542 C C . PHE A 1 70 ? -4.243 -6.550 2.651 1.00 80.81 70 PHE A C 1
ATOM 544 O O . PHE A 1 70 ? -3.232 -6.422 1.970 1.00 80.81 70 PHE A O 1
ATOM 551 N N . THR A 1 71 ? -5.239 -7.372 2.306 1.00 80.81 71 THR A N 1
ATOM 552 C CA . THR A 1 71 ? -5.320 -8.090 1.024 1.00 80.81 71 THR A CA 1
ATOM 553 C C . THR A 1 71 ? -6.156 -7.354 -0.022 1.00 80.81 71 THR A C 1
ATOM 555 O O . THR A 1 71 ? -6.116 -7.723 -1.191 1.00 80.81 71 THR A O 1
ATOM 558 N N . ILE A 1 72 ? -6.875 -6.298 0.375 1.00 84.31 72 ILE A N 1
ATOM 559 C CA . ILE A 1 72 ? -7.674 -5.471 -0.535 1.00 84.31 72 ILE A CA 1
ATOM 560 C C . ILE A 1 72 ? -6.745 -4.809 -1.556 1.00 84.31 72 ILE A C 1
ATOM 562 O O . ILE A 1 72 ? -5.779 -4.151 -1.173 1.00 84.31 72 ILE A O 1
ATOM 566 N N . GLU A 1 73 ? -7.047 -4.988 -2.839 1.00 84.75 73 GLU A N 1
ATOM 567 C CA . GLU A 1 73 ? -6.313 -4.400 -3.959 1.00 84.75 73 GLU A CA 1
ATOM 568 C C . GLU A 1 73 ? -6.889 -3.023 -4.340 1.00 84.75 73 GLU A C 1
ATOM 570 O O . GLU A 1 73 ? -8.106 -2.836 -4.358 1.00 84.75 73 GLU A 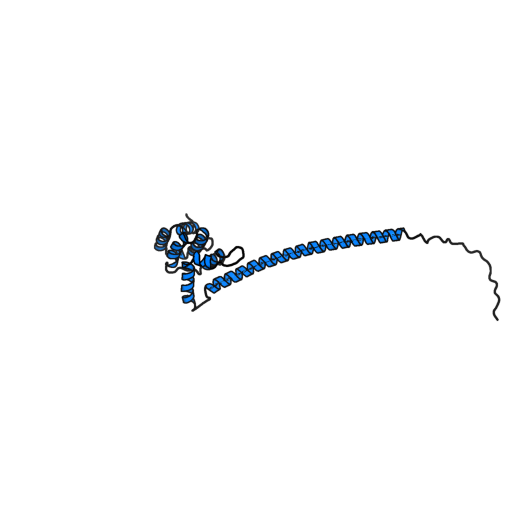O 1
ATOM 575 N N . ASP A 1 74 ? -6.019 -2.071 -4.683 1.00 88.69 74 ASP A N 1
ATOM 576 C CA . ASP A 1 74 ? -6.400 -0.824 -5.349 1.00 88.69 74 ASP A CA 1
ATOM 577 C C . ASP A 1 74 ? -6.726 -1.030 -6.844 1.00 88.69 74 ASP A C 1
ATOM 579 O O . ASP A 1 74 ? -6.594 -2.127 -7.392 1.00 88.69 74 ASP A O 1
ATOM 583 N N . ASN A 1 75 ? -7.111 0.034 -7.559 1.00 91.25 75 ASN A N 1
ATOM 584 C CA . ASN A 1 75 ? -7.425 -0.049 -8.996 1.00 91.25 75 ASN A CA 1
ATOM 585 C C . ASN A 1 75 ? -6.220 -0.461 -9.865 1.00 91.25 75 ASN A C 1
ATOM 587 O O . ASN A 1 75 ? -6.383 -0.798 -11.037 1.00 91.25 75 ASN A O 1
ATOM 591 N N . LYS A 1 76 ? -4.999 -0.423 -9.319 1.00 83.94 76 LYS A N 1
ATOM 592 C CA . LYS A 1 76 ? -3.773 -0.907 -9.966 1.00 83.94 76 LYS A CA 1
ATOM 593 C C . LYS A 1 76 ? -3.429 -2.335 -9.546 1.00 83.94 76 LYS A C 1
ATOM 595 O O . LYS A 1 76 ? -2.339 -2.804 -9.871 1.00 83.94 76 LYS A O 1
ATOM 600 N N . ARG A 1 77 ? -4.350 -3.027 -8.869 1.00 82.81 77 ARG A N 1
ATOM 601 C CA . ARG A 1 77 ? -4.177 -4.384 -8.348 1.00 82.81 77 ARG A CA 1
ATOM 602 C C . ARG A 1 77 ? -3.054 -4.502 -7.322 1.00 82.81 77 ARG A C 1
ATOM 604 O O . ARG A 1 77 ? -2.406 -5.541 -7.222 1.00 82.81 77 ARG A O 1
ATOM 611 N N . MET A 1 78 ? -2.774 -3.418 -6.602 1.00 79.62 78 MET A N 1
ATOM 612 C CA . MET A 1 78 ? -1.773 -3.409 -5.545 1.00 79.62 78 MET A CA 1
ATOM 613 C C . MET A 1 78 ? -2.468 -3.460 -4.197 1.00 79.62 78 MET A C 1
ATOM 615 O O . MET A 1 78 ? -3.354 -2.664 -3.927 1.00 79.62 78 MET A O 1
ATOM 619 N N . THR A 1 79 ? -2.026 -4.365 -3.336 1.00 85.75 79 THR A N 1
ATOM 620 C CA . THR A 1 79 ? -2.338 -4.335 -1.904 1.00 85.75 79 THR A CA 1
ATOM 621 C C . THR A 1 79 ? -1.539 -3.227 -1.201 1.00 85.75 79 THR A C 1
ATOM 623 O O . THR A 1 79 ? -0.505 -2.791 -1.727 1.00 85.75 79 THR A O 1
ATOM 626 N N . PRO A 1 80 ? -1.900 -2.816 0.031 1.00 85.81 80 PRO A N 1
ATOM 627 C CA . PRO A 1 80 ? -1.120 -1.842 0.796 1.00 85.81 80 PRO A CA 1
ATOM 628 C C . PRO A 1 80 ? 0.347 -2.259 0.963 1.00 85.81 80 PRO A C 1
ATOM 630 O O . PRO A 1 80 ? 1.247 -1.425 0.896 1.00 85.81 80 PRO A O 1
ATOM 633 N N . LEU A 1 81 ? 0.605 -3.562 1.130 1.00 81.44 81 LEU A N 1
ATOM 634 C CA . LEU A 1 81 ? 1.960 -4.093 1.277 1.00 81.44 81 LEU A CA 1
ATOM 635 C C . LEU A 1 81 ? 2.755 -4.017 -0.036 1.00 81.44 81 LEU A C 1
ATOM 637 O O . LEU A 1 81 ? 3.933 -3.666 -0.018 1.00 81.44 81 LEU A O 1
ATOM 641 N N . GLN A 1 82 ? 2.118 -4.295 -1.176 1.00 76.88 82 GLN A N 1
ATOM 642 C CA . GLN A 1 82 ? 2.748 -4.137 -2.492 1.00 76.88 82 GLN A CA 1
ATOM 643 C C . GLN A 1 82 ? 3.001 -2.664 -2.825 1.00 76.88 82 GLN A C 1
ATOM 645 O O . GLN A 1 82 ? 4.047 -2.335 -3.381 1.00 76.88 82 GLN A O 1
ATOM 650 N N . LEU A 1 83 ? 2.089 -1.766 -2.437 1.00 83.12 83 LEU A N 1
ATOM 651 C CA . LEU A 1 83 ? 2.294 -0.325 -2.563 1.00 83.12 83 LEU A CA 1
ATOM 652 C C . LEU A 1 83 ? 3.493 0.142 -1.720 1.00 83.12 83 LEU A C 1
ATOM 654 O O . LEU A 1 83 ? 4.313 0.918 -2.207 1.00 83.12 83 LEU A O 1
ATOM 658 N N . ALA A 1 84 ? 3.643 -0.373 -0.495 1.00 81.31 84 ALA A N 1
ATOM 659 C CA . ALA A 1 84 ? 4.798 -0.080 0.354 1.00 81.31 84 ALA A CA 1
ATOM 660 C C . ALA A 1 84 ? 6.095 -0.578 -0.295 1.00 81.31 84 ALA A C 1
ATOM 662 O O . ALA A 1 84 ? 7.062 0.175 -0.399 1.00 81.31 84 ALA A O 1
ATOM 663 N N . ALA A 1 85 ? 6.087 -1.814 -0.807 1.00 75.81 85 ALA A N 1
ATOM 664 C CA . ALA A 1 85 ? 7.230 -2.385 -1.506 1.00 75.81 85 ALA A CA 1
ATOM 665 C C . ALA A 1 85 ? 7.636 -1.533 -2.711 1.00 75.81 85 ALA A C 1
ATOM 667 O O . ALA A 1 85 ? 8.803 -1.180 -2.841 1.00 75.81 85 ALA A O 1
ATOM 668 N N . LYS A 1 86 ? 6.664 -1.135 -3.540 1.00 78.94 86 LYS A N 1
ATOM 669 C CA . LYS A 1 86 ? 6.877 -0.255 -4.690 1.00 78.94 86 LYS A CA 1
ATOM 670 C C . LYS A 1 86 ? 7.551 1.060 -4.304 1.00 78.94 86 LYS A C 1
ATOM 672 O O . LYS A 1 86 ? 8.457 1.496 -5.005 1.00 78.94 86 LYS A O 1
ATOM 677 N N . ASN A 1 87 ? 7.098 1.693 -3.228 1.00 79.50 87 ASN A N 1
ATOM 678 C CA . ASN A 1 87 ? 7.633 2.982 -2.798 1.00 79.50 87 ASN A CA 1
ATOM 679 C C . ASN A 1 87 ? 9.072 2.858 -2.265 1.00 79.50 87 ASN A C 1
ATOM 681 O O . ASN A 1 87 ? 9.858 3.790 -2.385 1.00 79.50 87 ASN A O 1
ATOM 685 N N . CYS A 1 88 ? 9.452 1.696 -1.734 1.00 75.00 88 CYS A N 1
ATOM 686 C CA . CYS A 1 88 ? 10.810 1.420 -1.258 1.00 75.00 88 CYS A CA 1
ATOM 687 C C . CYS A 1 88 ? 11.769 0.909 -2.353 1.00 75.00 88 CYS A C 1
ATOM 689 O O . CYS A 1 88 ? 12.884 0.487 -2.041 1.00 75.00 88 CYS A O 1
ATOM 691 N N . ILE A 1 89 ? 11.356 0.921 -3.624 1.00 71.88 89 ILE A N 1
ATOM 692 C CA . ILE A 1 89 ? 12.226 0.616 -4.763 1.00 71.88 89 ILE A CA 1
ATOM 693 C C . ILE A 1 89 ? 12.916 1.903 -5.230 1.00 71.88 89 ILE A C 1
ATOM 695 O O . ILE A 1 89 ? 12.260 2.924 -5.428 1.00 71.88 89 ILE A O 1
ATOM 699 N N . ASP A 1 90 ? 14.237 1.858 -5.419 1.00 68.88 90 ASP A N 1
ATOM 700 C CA . ASP A 1 90 ? 14.993 2.987 -5.970 1.00 68.88 90 ASP A CA 1
ATOM 701 C C . ASP A 1 90 ? 14.796 3.148 -7.489 1.00 68.88 90 ASP A C 1
ATOM 703 O O . ASP A 1 90 ? 14.209 2.309 -8.178 1.00 68.88 90 ASP A O 1
ATOM 707 N N . ASN A 1 91 ? 15.355 4.223 -8.048 1.00 68.81 91 ASN A N 1
ATOM 708 C CA . ASN A 1 91 ? 15.329 4.477 -9.493 1.00 68.81 91 ASN A CA 1
ATOM 709 C C . ASN A 1 91 ? 16.015 3.373 -10.320 1.00 68.81 91 ASN A C 1
ATOM 711 O O . ASN A 1 91 ? 15.753 3.255 -11.515 1.00 68.81 91 ASN A O 1
ATOM 715 N N . ALA A 1 92 ? 16.888 2.573 -9.701 1.00 61.88 92 ALA A N 1
ATOM 716 C CA . ALA A 1 92 ? 17.563 1.439 -10.321 1.00 61.88 92 ALA A CA 1
ATOM 717 C C . ALA A 1 92 ? 16.775 0.120 -10.177 1.00 61.88 92 ALA A C 1
ATOM 719 O O . ALA A 1 92 ? 17.249 -0.924 -10.621 1.00 61.88 92 ALA A O 1
ATOM 720 N N . GLY A 1 93 ? 15.579 0.143 -9.579 1.00 62.62 93 GLY A N 1
ATOM 721 C CA . GLY A 1 93 ? 14.738 -1.038 -9.399 1.00 62.62 93 GLY A CA 1
ATOM 722 C C . GLY A 1 93 ? 15.101 -1.908 -8.191 1.00 62.62 93 GLY A C 1
ATOM 723 O O . GLY A 1 93 ? 14.547 -2.996 -8.047 1.00 62.62 93 GLY A O 1
ATOM 724 N N . ARG A 1 94 ? 16.001 -1.456 -7.312 1.00 62.78 94 ARG A N 1
ATOM 725 C CA . ARG A 1 94 ? 16.436 -2.190 -6.119 1.00 62.78 94 ARG A CA 1
ATOM 726 C C . ARG A 1 94 ? 15.547 -1.867 -4.930 1.00 62.78 94 ARG A C 1
ATOM 728 O O . ARG A 1 94 ? 15.371 -0.706 -4.554 1.00 62.78 94 ARG A O 1
ATOM 735 N N . PHE A 1 95 ? 15.030 -2.917 -4.308 1.00 64.56 95 PHE A N 1
ATOM 736 C CA . PHE A 1 95 ? 14.272 -2.814 -3.073 1.00 64.56 95 PHE A CA 1
ATOM 737 C C . PHE A 1 95 ? 15.201 -2.503 -1.893 1.00 64.56 95 PHE A C 1
ATOM 739 O O . PHE A 1 95 ? 16.112 -3.272 -1.592 1.00 64.56 95 PHE A O 1
ATOM 746 N N . HIS A 1 96 ? 14.958 -1.382 -1.216 1.00 68.75 96 HIS A N 1
ATOM 747 C CA . HIS A 1 96 ? 15.692 -0.999 -0.014 1.00 68.75 96 HIS A CA 1
ATOM 748 C C . HIS A 1 96 ? 14.962 -1.521 1.216 1.00 68.75 96 HIS A C 1
ATOM 750 O O . HIS A 1 96 ? 14.095 -0.854 1.787 1.00 68.75 96 HIS A O 1
ATOM 756 N N . GLN A 1 97 ? 15.325 -2.734 1.627 1.00 65.19 97 GLN A N 1
ATOM 757 C CA . GLN A 1 97 ? 14.705 -3.386 2.774 1.00 65.19 97 GLN A CA 1
ATOM 758 C C . GLN A 1 97 ? 14.868 -2.576 4.063 1.00 65.19 97 GLN A C 1
ATOM 760 O O . GLN A 1 97 ? 13.908 -2.431 4.809 1.00 65.19 97 GLN A O 1
ATOM 765 N N . GLU A 1 98 ? 16.026 -1.950 4.270 1.00 69.06 98 GLU A N 1
ATOM 766 C CA . GLU A 1 98 ? 16.276 -1.067 5.414 1.00 69.06 98 GLU A CA 1
ATOM 767 C C . GLU A 1 98 ? 15.313 0.127 5.448 1.00 69.06 98 GLU A C 1
ATOM 769 O O . GLU A 1 98 ? 14.817 0.498 6.508 1.00 69.06 98 GLU A O 1
ATOM 774 N N . THR A 1 99 ? 14.989 0.703 4.287 1.00 69.44 99 THR A N 1
ATOM 775 C CA . THR A 1 99 ? 14.020 1.800 4.174 1.00 69.44 99 THR A CA 1
ATOM 776 C C . THR A 1 99 ? 12.606 1.318 4.479 1.00 69.44 99 THR A C 1
ATOM 778 O O . THR A 1 99 ? 11.871 1.991 5.199 1.00 69.44 99 THR A O 1
ATOM 781 N N . ALA A 1 100 ? 12.225 0.140 3.984 1.00 71.88 100 ALA A N 1
ATOM 782 C CA . ALA A 1 100 ? 10.924 -0.453 4.276 1.00 71.88 100 ALA A CA 1
ATOM 783 C C . ALA A 1 100 ? 10.781 -0.805 5.767 1.00 71.88 100 ALA A C 1
ATOM 785 O O . ALA A 1 100 ? 9.783 -0.445 6.390 1.00 71.88 100 ALA A O 1
ATOM 786 N N . ASP A 1 101 ? 11.794 -1.444 6.354 1.00 73.88 101 ASP A N 1
ATOM 787 C CA . ASP A 1 101 ? 11.850 -1.791 7.776 1.00 73.88 101 ASP A CA 1
ATOM 788 C C . ASP A 1 101 ? 11.895 -0.537 8.663 1.00 73.88 101 ASP A C 1
ATOM 790 O O . ASP A 1 101 ? 11.324 -0.524 9.756 1.00 73.88 101 ASP A O 1
ATOM 794 N N . TYR A 1 102 ? 12.518 0.546 8.190 1.00 77.38 102 TYR A N 1
ATOM 795 C CA . TYR A 1 102 ? 12.544 1.820 8.898 1.00 77.38 102 TYR A CA 1
ATOM 796 C C . TYR A 1 102 ? 11.197 2.547 8.854 1.00 77.38 102 TYR A C 1
ATOM 798 O O . TYR A 1 102 ? 10.734 2.998 9.901 1.00 77.38 102 TYR A O 1
ATOM 806 N N . ILE A 1 103 ? 10.568 2.680 7.682 1.00 73.19 103 ILE A N 1
ATOM 807 C CA . ILE A 1 103 ? 9.340 3.476 7.511 1.00 73.19 103 ILE A CA 1
ATOM 808 C C . ILE A 1 103 ? 8.099 2.690 7.954 1.00 73.19 103 ILE A C 1
ATOM 810 O O . ILE A 1 103 ? 7.211 3.256 8.592 1.00 73.19 103 ILE A O 1
ATOM 814 N N . PHE A 1 104 ? 8.046 1.385 7.675 1.00 81.94 104 PHE A N 1
ATOM 815 C CA . PHE A 1 104 ? 6.867 0.538 7.886 1.00 81.94 104 PHE A CA 1
ATOM 816 C C . PHE A 1 104 ? 7.099 -0.661 8.834 1.00 81.94 104 PHE A C 1
ATOM 818 O O . PHE A 1 104 ? 6.606 -1.762 8.557 1.00 81.94 104 PHE A O 1
ATOM 825 N N . PRO A 1 105 ? 7.771 -0.497 9.993 1.00 77.62 105 PRO A N 1
ATOM 826 C CA . PRO A 1 105 ? 8.113 -1.615 10.877 1.00 77.62 105 PRO A CA 1
ATOM 827 C C . PRO A 1 105 ? 6.871 -2.347 11.403 1.00 77.62 105 PRO A C 1
ATOM 829 O O . PRO A 1 105 ? 6.832 -3.580 11.429 1.00 77.62 105 PRO A O 1
ATOM 832 N N . THR A 1 106 ? 5.828 -1.609 11.804 1.00 80.62 106 THR A N 1
ATOM 833 C CA . THR A 1 106 ? 4.595 -2.199 12.342 1.00 80.62 106 THR A CA 1
ATOM 834 C C . THR A 1 106 ? 3.829 -2.961 11.263 1.00 80.62 106 THR A C 1
ATOM 836 O O . THR A 1 106 ? 3.374 -4.075 11.520 1.00 80.62 106 THR A O 1
ATOM 839 N N . LEU A 1 107 ? 3.743 -2.411 10.047 1.00 80.94 107 LEU A N 1
ATOM 840 C CA . LEU A 1 107 ? 3.056 -3.042 8.918 1.00 80.94 107 LEU A CA 1
ATOM 841 C C . LEU A 1 107 ? 3.750 -4.342 8.502 1.00 80.94 107 LEU A C 1
ATOM 843 O O . LEU A 1 107 ? 3.088 -5.368 8.363 1.00 80.94 107 LEU A O 1
ATOM 847 N N . ILE A 1 108 ? 5.081 -4.329 8.387 1.00 75.38 108 ILE A N 1
ATOM 848 C CA . ILE A 1 108 ? 5.874 -5.520 8.055 1.00 75.38 108 ILE A CA 1
ATOM 849 C C . ILE A 1 108 ? 5.735 -6.579 9.152 1.00 75.38 108 ILE A C 1
ATOM 851 O O . ILE A 1 108 ? 5.526 -7.757 8.860 1.00 75.38 108 ILE A O 1
ATOM 855 N N . ARG A 1 109 ? 5.792 -6.181 10.429 1.00 76.38 109 ARG A N 1
ATOM 856 C CA . ARG A 1 109 ? 5.583 -7.093 11.562 1.00 76.38 109 ARG A CA 1
ATOM 857 C C . ARG A 1 109 ? 4.178 -7.700 11.561 1.00 76.38 109 ARG A C 1
ATOM 859 O O . ARG A 1 109 ? 4.043 -8.903 11.779 1.00 76.38 109 ARG A O 1
ATOM 866 N N . ALA A 1 110 ? 3.144 -6.901 11.307 1.00 74.44 110 ALA A N 1
ATOM 867 C CA . ALA A 1 110 ? 1.762 -7.368 11.234 1.00 74.44 110 ALA A CA 1
ATOM 868 C C . ALA A 1 110 ? 1.558 -8.336 10.059 1.00 74.44 110 ALA A C 1
ATOM 870 O O . ALA A 1 110 ? 0.972 -9.407 10.239 1.00 74.44 110 ALA A O 1
ATOM 871 N N . ALA A 1 111 ? 2.122 -8.008 8.892 1.00 70.75 111 ALA A N 1
ATOM 872 C CA . ALA A 1 111 ? 2.124 -8.878 7.725 1.00 70.75 111 ALA A CA 1
ATOM 873 C C . ALA A 1 111 ? 2.818 -10.213 8.029 1.00 70.75 111 ALA A C 1
ATOM 875 O O . ALA A 1 111 ? 2.225 -11.256 7.784 1.00 70.75 111 ALA A O 1
ATOM 876 N N . LYS A 1 112 ? 4.007 -10.203 8.653 1.00 67.56 112 LYS A N 1
ATOM 877 C CA . LYS A 1 112 ? 4.735 -11.411 9.096 1.00 67.56 112 LYS A CA 1
ATOM 878 C C . LYS A 1 112 ? 3.945 -12.252 10.104 1.00 67.56 112 LYS A C 1
ATOM 880 O O . LYS A 1 112 ? 3.874 -13.466 9.966 1.00 67.56 112 LYS A O 1
ATOM 885 N N . LYS A 1 113 ? 3.324 -11.628 11.108 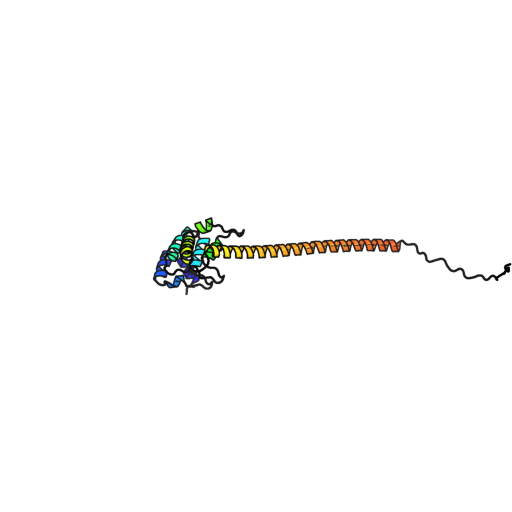1.00 66.88 113 LYS A N 1
ATOM 886 C CA . LYS A 1 113 ? 2.543 -12.339 12.136 1.00 66.88 113 LYS A CA 1
ATOM 887 C C . LYS A 1 113 ? 1.325 -13.047 11.541 1.00 66.88 113 LYS A C 1
ATOM 889 O O . LYS A 1 113 ? 0.984 -14.159 11.939 1.00 66.88 113 LYS A O 1
ATOM 894 N N . LYS A 1 114 ? 0.649 -12.404 10.590 1.00 58.28 114 LYS A N 1
ATOM 895 C CA . LYS A 1 114 ? -0.511 -12.997 9.922 1.00 58.28 114 LYS A CA 1
ATOM 896 C C . LYS A 1 114 ? -0.085 -13.939 8.791 1.00 58.28 114 LYS A C 1
ATOM 898 O O . LYS A 1 114 ? -0.780 -14.917 8.581 1.00 58.28 114 LYS A O 1
ATOM 903 N N . ALA A 1 115 ? 1.093 -13.750 8.185 1.00 52.09 115 ALA A N 1
ATOM 904 C CA . ALA A 1 115 ? 1.765 -14.732 7.326 1.00 52.09 115 ALA A CA 1
ATOM 905 C C . ALA A 1 115 ? 1.876 -16.087 8.006 1.00 52.09 115 ALA A C 1
ATOM 907 O O . ALA A 1 115 ? 1.413 -17.091 7.481 1.00 52.09 115 ALA A O 1
ATOM 908 N N . SER A 1 116 ? 2.472 -16.091 9.202 1.00 47.84 116 SER A N 1
ATOM 909 C CA . SER A 1 116 ? 2.696 -17.303 9.977 1.00 47.84 116 SER A CA 1
ATOM 910 C C . SER A 1 116 ? 1.381 -17.946 10.414 1.00 47.84 116 SER A C 1
ATOM 912 O O . SER A 1 116 ? 1.331 -19.155 10.589 1.00 47.84 116 SER A O 1
ATOM 914 N N . LEU A 1 117 ? 0.308 -17.154 10.530 1.00 41.41 117 LEU A N 1
ATOM 915 C CA . LEU A 1 117 ? -1.053 -17.630 10.786 1.00 41.41 117 LEU A CA 1
ATOM 916 C C . LEU A 1 117 ? -1.756 -18.162 9.515 1.00 41.41 117 LEU A C 1
ATOM 918 O O . LEU A 1 117 ? -2.634 -19.011 9.606 1.00 41.41 117 LEU A O 1
ATOM 922 N N . PHE A 1 118 ? -1.377 -17.661 8.335 1.00 38.72 118 PHE A N 1
ATOM 923 C CA . PHE A 1 118 ? -1.993 -17.934 7.030 1.00 38.72 118 PHE A CA 1
ATOM 924 C C . PHE A 1 118 ? -1.325 -19.088 6.257 1.00 38.72 118 PHE A C 1
ATOM 926 O O . PHE A 1 118 ? -1.866 -19.559 5.256 1.00 38.72 118 PHE A O 1
ATOM 933 N N . LEU A 1 119 ? -0.201 -19.619 6.757 1.00 38.81 119 LEU A N 1
ATOM 934 C CA . LEU A 1 119 ? 0.503 -20.796 6.218 1.00 38.81 119 LEU A CA 1
ATOM 935 C C . LEU A 1 119 ? -0.318 -22.109 6.215 1.00 38.81 119 LEU A C 1
ATOM 937 O O . LEU A 1 119 ? 0.211 -23.146 5.829 1.00 38.81 119 LEU A O 1
ATOM 941 N N . LEU A 1 120 ? -1.606 -22.080 6.571 1.00 35.19 120 LEU A N 1
ATOM 942 C CA . LEU A 1 120 ? -2.548 -23.183 6.348 1.00 35.19 120 LEU A CA 1
ATOM 943 C C . LEU A 1 120 ? -3.271 -23.127 4.986 1.00 35.19 120 LEU A C 1
ATOM 945 O O . LEU A 1 120 ? -4.029 -24.046 4.691 1.00 35.19 120 LEU A O 1
ATOM 949 N N . GLY A 1 121 ? -3.071 -22.094 4.151 1.00 41.12 121 GLY A N 1
ATOM 950 C CA . GLY A 1 121 ? -3.893 -21.920 2.942 1.00 41.12 121 GLY A CA 1
ATOM 951 C C . GLY A 1 121 ? -3.192 -21.455 1.671 1.00 41.12 121 GLY A C 1
ATOM 952 O O . GLY A 1 121 ? -3.275 -22.138 0.658 1.00 41.12 121 GLY A O 1
ATOM 953 N N . THR A 1 122 ? -2.541 -20.290 1.649 1.00 43.53 122 THR A N 1
ATOM 954 C CA . THR A 1 122 ? -1.929 -19.758 0.413 1.00 43.53 122 THR A CA 1
ATOM 955 C C . THR A 1 122 ? -0.729 -18.844 0.709 1.00 43.53 122 THR A C 1
ATOM 957 O O . THR A 1 122 ? -0.497 -18.433 1.839 1.00 43.53 122 THR A O 1
ATOM 960 N N . ARG A 1 123 ? 0.088 -18.633 -0.330 1.00 48.44 123 ARG A N 1
ATOM 961 C CA . ARG A 1 123 ? 1.464 -18.093 -0.395 1.00 48.44 123 ARG A CA 1
ATOM 962 C C . ARG A 1 123 ? 1.882 -17.067 0.680 1.00 48.44 123 ARG A C 1
ATOM 964 O O . ARG A 1 123 ? 1.183 -16.103 0.966 1.00 48.44 123 ARG A O 1
ATOM 971 N N . ASN A 1 124 ? 3.108 -17.255 1.182 1.00 47.22 124 ASN A N 1
ATOM 972 C CA . ASN A 1 124 ? 3.845 -16.370 2.092 1.00 47.22 124 ASN A CA 1
ATOM 973 C C . ASN A 1 124 ? 3.796 -14.893 1.608 1.00 47.22 124 ASN A C 1
ATOM 975 O O . ASN A 1 124 ? 4.092 -14.644 0.445 1.00 47.22 124 ASN A O 1
ATOM 979 N N . PRO A 1 125 ? 3.467 -13.897 2.447 1.00 49.97 125 PRO A N 1
ATOM 980 C CA . PRO A 1 125 ? 3.442 -12.483 2.067 1.00 49.97 125 PRO A CA 1
ATOM 981 C C . PRO A 1 125 ? 4.803 -11.926 1.640 1.00 49.97 125 PRO A C 1
ATOM 983 O O . PRO A 1 125 ? 4.826 -10.942 0.908 1.00 49.97 125 PRO A O 1
ATOM 986 N N . PHE A 1 126 ? 5.920 -12.574 1.992 1.00 45.25 126 PHE A N 1
ATOM 987 C CA . PHE A 1 126 ? 7.201 -12.303 1.331 1.00 45.25 126 PHE A CA 1
ATOM 988 C C . PHE A 1 126 ? 7.207 -12.740 -0.135 1.00 45.25 126 PHE A C 1
ATOM 990 O O . PHE A 1 126 ? 7.693 -11.992 -0.967 1.00 45.25 126 PHE A O 1
ATOM 997 N N . LEU A 1 127 ? 6.570 -13.865 -0.487 1.00 46.59 127 LEU A N 1
ATOM 998 C CA . LEU A 1 127 ? 6.419 -14.288 -1.885 1.00 46.59 127 LEU A CA 1
ATOM 999 C C . LEU A 1 127 ? 5.493 -13.359 -2.681 1.00 46.59 127 LEU A C 1
ATOM 1001 O O . LEU A 1 127 ? 5.601 -13.315 -3.897 1.00 46.59 127 LEU A O 1
ATOM 1005 N N . ILE A 1 128 ? 4.591 -12.614 -2.034 1.00 50.06 128 ILE A N 1
ATOM 1006 C CA . ILE A 1 128 ? 3.775 -11.585 -2.704 1.00 50.06 128 ILE A CA 1
ATOM 1007 C C . ILE A 1 128 ? 4.634 -10.362 -3.056 1.00 50.06 128 ILE A C 1
ATOM 1009 O O . ILE A 1 128 ? 4.458 -9.777 -4.126 1.00 50.06 128 ILE A O 1
ATOM 1013 N N . ILE A 1 129 ? 5.570 -9.993 -2.175 1.00 50.56 129 ILE A N 1
ATOM 1014 C CA . ILE A 1 129 ? 6.571 -8.955 -2.442 1.00 50.56 129 ILE A CA 1
ATOM 1015 C C . ILE A 1 129 ? 7.545 -9.448 -3.515 1.00 50.56 129 ILE A C 1
ATOM 1017 O O . ILE A 1 129 ? 7.744 -8.735 -4.490 1.00 50.56 129 ILE A O 1
ATOM 1021 N N . ASP A 1 130 ? 8.075 -10.669 -3.407 1.00 44.62 130 ASP A N 1
ATOM 1022 C CA . ASP A 1 130 ? 8.984 -11.247 -4.402 1.00 44.62 130 ASP A CA 1
ATOM 1023 C C . ASP A 1 130 ? 8.306 -11.414 -5.769 1.00 44.62 130 ASP A C 1
ATOM 1025 O O . ASP A 1 130 ? 8.917 -11.095 -6.781 1.00 44.62 130 ASP A O 1
ATOM 1029 N N . ASP A 1 131 ? 7.039 -11.840 -5.839 1.00 50.28 131 ASP A N 1
ATOM 1030 C CA . ASP A 1 131 ? 6.270 -11.933 -7.093 1.00 50.28 131 ASP A CA 1
ATOM 1031 C C . ASP A 1 131 ? 6.012 -10.542 -7.698 1.00 50.28 131 ASP A C 1
ATOM 1033 O O . ASP A 1 131 ? 6.156 -10.359 -8.908 1.00 50.28 131 ASP A O 1
ATOM 1037 N N . TYR A 1 132 ? 5.711 -9.529 -6.873 1.00 52.91 132 TYR A N 1
ATOM 1038 C CA . TYR A 1 132 ? 5.611 -8.138 -7.330 1.00 52.91 132 TYR A CA 1
ATOM 1039 C C . TYR A 1 132 ? 6.963 -7.599 -7.826 1.00 52.91 132 TYR A C 1
ATOM 1041 O O . TYR A 1 132 ? 7.022 -7.024 -8.910 1.00 52.91 132 TYR A O 1
ATOM 1049 N N . LEU A 1 133 ? 8.054 -7.811 -7.082 1.00 49.50 133 LEU A N 1
ATOM 1050 C CA . LEU A 1 133 ? 9.410 -7.396 -7.456 1.00 49.50 133 LEU A CA 1
ATOM 1051 C C . LEU A 1 133 ? 9.891 -8.121 -8.718 1.00 49.50 133 LEU A C 1
ATOM 1053 O O . LEU A 1 133 ? 10.490 -7.494 -9.590 1.00 49.50 133 LEU A O 1
ATOM 1057 N N . THR A 1 134 ? 9.565 -9.406 -8.862 1.00 52.81 134 THR A N 1
ATOM 1058 C CA . THR A 1 134 ? 9.867 -10.211 -10.052 1.00 52.81 134 THR A CA 1
ATOM 1059 C C . THR A 1 134 ? 9.123 -9.665 -11.265 1.00 52.81 134 THR A C 1
ATOM 1061 O O . THR A 1 134 ? 9.746 -9.385 -12.287 1.00 52.81 134 THR A O 1
ATOM 1064 N N . LYS A 1 135 ? 7.810 -9.424 -11.151 1.00 54.41 135 LYS A N 1
ATOM 1065 C CA . LYS A 1 135 ? 7.001 -8.827 -12.228 1.00 54.41 135 LYS A CA 1
ATOM 1066 C C . LYS A 1 135 ? 7.447 -7.405 -12.569 1.00 54.41 135 LYS A C 1
ATOM 1068 O O . LYS A 1 135 ? 7.486 -7.031 -13.740 1.00 54.41 135 LYS A O 1
ATOM 1073 N N . TYR A 1 136 ? 7.810 -6.610 -11.564 1.00 47.66 136 TYR A N 1
ATOM 1074 C CA . TYR A 1 136 ? 8.320 -5.253 -11.745 1.00 47.66 136 TYR A CA 1
ATOM 1075 C C . TYR A 1 136 ? 9.669 -5.258 -12.477 1.00 47.66 136 TYR A C 1
ATOM 1077 O O . TYR A 1 136 ? 9.822 -4.551 -13.472 1.00 47.66 136 TYR A O 1
ATOM 1085 N N . SER A 1 137 ? 10.615 -6.100 -12.047 1.00 51.38 137 SER A N 1
ATOM 1086 C CA . SER A 1 137 ? 11.910 -6.295 -12.710 1.00 51.38 137 SER A CA 1
ATOM 1087 C C . SER A 1 137 ? 11.738 -6.782 -14.151 1.00 51.38 137 SER A C 1
ATOM 1089 O O . SER A 1 137 ? 12.327 -6.202 -15.061 1.00 51.38 137 SER A O 1
ATOM 1091 N N . GLN A 1 138 ? 10.865 -7.768 -14.388 1.00 56.84 138 GLN A N 1
ATOM 1092 C CA . GLN A 1 138 ? 10.524 -8.246 -15.732 1.00 56.84 138 GLN A CA 1
ATOM 1093 C C . GLN A 1 138 ? 9.991 -7.114 -16.618 1.00 56.84 138 GLN A C 1
ATOM 1095 O O . GLN A 1 138 ? 10.497 -6.918 -17.718 1.00 56.84 138 GLN A O 1
ATOM 1100 N N . SER A 1 139 ? 9.046 -6.308 -16.127 1.00 60.59 139 SER A N 1
ATOM 1101 C CA . SER A 1 139 ? 8.493 -5.179 -16.886 1.00 60.59 139 SER A CA 1
ATOM 1102 C C . SER A 1 139 ? 9.535 -4.101 -17.213 1.00 60.59 139 SER A C 1
ATOM 1104 O O . SER A 1 139 ? 9.530 -3.556 -18.320 1.00 60.59 139 SER A O 1
ATOM 1106 N N . GLN A 1 140 ? 10.444 -3.783 -16.286 1.00 56.78 140 GLN A N 1
ATOM 1107 C CA . GLN A 1 140 ? 11.524 -2.822 -16.546 1.00 56.78 140 GLN A CA 1
ATOM 1108 C C . GLN A 1 140 ? 12.552 -3.375 -17.536 1.00 56.78 140 GLN A C 1
ATOM 1110 O O . GLN A 1 140 ? 12.962 -2.660 -18.450 1.00 56.78 140 GLN A O 1
ATOM 1115 N N . ASN A 1 141 ? 12.901 -4.658 -17.421 1.00 53.91 141 ASN A N 1
ATOM 1116 C CA . ASN A 1 141 ? 13.775 -5.337 -18.373 1.00 53.91 141 ASN A CA 1
ATOM 1117 C C . ASN A 1 141 ? 13.151 -5.373 -19.770 1.00 53.91 141 ASN A C 1
ATOM 1119 O O . ASN A 1 141 ? 13.835 -5.073 -20.739 1.00 53.91 141 ASN A O 1
ATOM 1123 N N . GLU A 1 142 ? 11.852 -5.649 -19.898 1.00 66.75 142 GLU A N 1
ATOM 1124 C CA . GLU A 1 142 ? 11.154 -5.606 -21.188 1.00 66.75 142 GLU A CA 1
ATOM 1125 C C . GLU A 1 142 ? 11.176 -4.211 -21.821 1.00 66.75 142 GLU A C 1
ATOM 1127 O O . GLU A 1 142 ? 11.407 -4.084 -23.024 1.00 66.75 142 GLU A O 1
ATOM 1132 N N . LYS A 1 143 ? 10.964 -3.150 -21.031 1.00 67.44 143 LYS A N 1
ATOM 1133 C CA . LYS A 1 143 ? 11.063 -1.764 -21.519 1.00 67.44 143 LYS A CA 1
ATOM 1134 C C . LYS A 1 143 ? 12.480 -1.423 -21.964 1.00 67.44 143 LYS A C 1
ATOM 1136 O O . LYS A 1 143 ? 12.650 -0.818 -23.020 1.00 67.44 143 LYS A O 1
ATOM 1141 N N . LEU A 1 144 ? 13.482 -1.832 -21.187 1.00 65.38 144 LEU A N 1
ATOM 1142 C CA . LEU A 1 144 ? 14.889 -1.625 -21.515 1.00 65.38 144 LEU A CA 1
ATOM 1143 C C . LEU A 1 144 ? 15.278 -2.388 -22.788 1.00 65.38 144 LEU A C 1
ATOM 1145 O O . LEU A 1 144 ? 15.884 -1.807 -23.681 1.00 65.38 144 LEU A O 1
ATOM 1149 N N . ILE A 1 145 ? 14.875 -3.656 -22.908 1.00 67.25 145 ILE A N 1
ATOM 1150 C CA . ILE A 1 145 ? 15.118 -4.500 -24.086 1.00 67.25 145 ILE A CA 1
ATOM 1151 C C . ILE A 1 145 ? 14.471 -3.881 -25.325 1.00 67.25 145 ILE A C 1
ATOM 1153 O O . ILE A 1 145 ? 15.147 -3.736 -26.339 1.00 67.25 145 ILE A O 1
ATOM 1157 N N . LYS A 1 146 ? 13.208 -3.442 -25.241 1.00 71.88 146 LYS A N 1
ATOM 1158 C CA . LYS A 1 146 ? 12.533 -2.743 -26.348 1.00 71.88 146 LYS A CA 1
ATOM 1159 C C . LYS A 1 146 ? 13.245 -1.444 -26.730 1.00 71.88 146 LYS A C 1
ATOM 1161 O O . LYS A 1 146 ? 13.403 -1.160 -27.913 1.00 71.88 146 LYS A O 1
ATOM 1166 N N . GLY A 1 147 ? 13.713 -0.675 -25.745 1.00 75.56 147 GLY A N 1
ATOM 1167 C CA . GLY A 1 147 ? 14.498 0.539 -25.984 1.00 75.56 147 GLY A CA 1
ATOM 1168 C C . GLY A 1 147 ? 15.826 0.255 -26.693 1.00 75.56 147 GLY A C 1
ATOM 1169 O O . GLY A 1 147 ? 16.162 0.924 -27.668 1.00 75.56 147 GLY A O 1
ATOM 1170 N N . LEU A 1 148 ? 16.557 -0.772 -26.251 1.00 73.06 148 LEU A N 1
ATOM 1171 C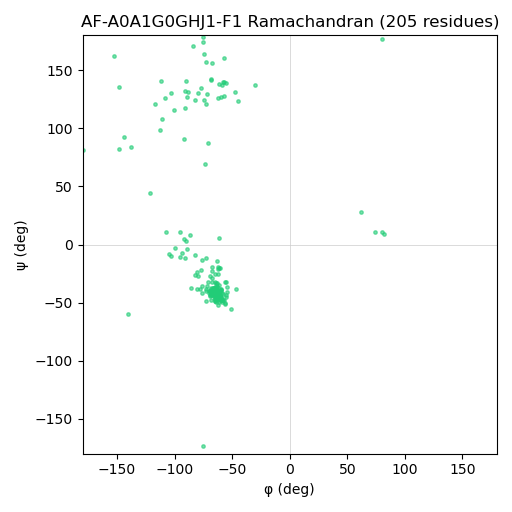 CA . LEU A 1 148 ? 17.815 -1.204 -26.866 1.00 73.06 148 LEU A C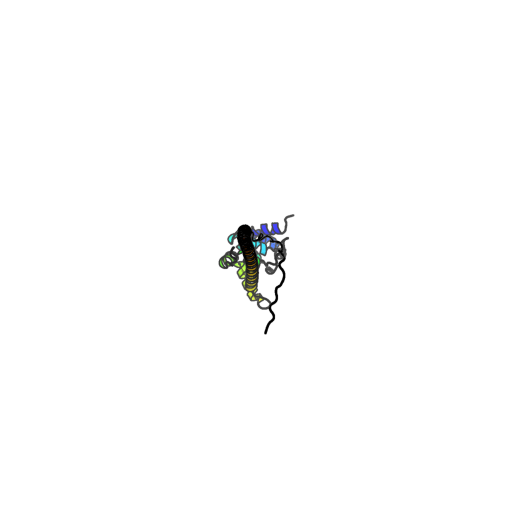A 1
ATOM 1172 C C . LEU A 1 148 ? 17.607 -1.775 -28.276 1.00 73.06 148 LEU A C 1
ATOM 1174 O O . LEU A 1 148 ? 18.419 -1.502 -29.158 1.00 73.06 148 LEU A O 1
ATOM 1178 N N . GLN A 1 149 ? 16.519 -2.515 -28.507 1.00 70.00 149 GLN A N 1
ATOM 1179 C CA . GLN A 1 149 ? 16.131 -3.005 -29.833 1.00 70.00 149 GLN A CA 1
ATOM 1180 C C . GLN A 1 149 ? 15.869 -1.846 -30.797 1.00 70.00 149 GLN A C 1
ATOM 1182 O O . GLN A 1 149 ? 16.461 -1.820 -31.872 1.00 70.00 149 GLN A O 1
ATOM 1187 N N . GLY A 1 150 ? 15.093 -0.840 -30.384 1.00 76.00 150 GLY A N 1
ATOM 1188 C CA . GLY A 1 150 ? 14.865 0.355 -31.203 1.00 76.00 150 GLY A CA 1
ATOM 1189 C C . GLY A 1 150 ? 16.158 1.118 -31.518 1.00 76.00 150 GLY A C 1
ATOM 1190 O O . GLY A 1 150 ? 16.355 1.579 -32.641 1.00 76.00 150 GLY A O 1
ATOM 1191 N N . LEU A 1 151 ? 17.089 1.201 -30.561 1.00 79.56 151 LEU A N 1
ATOM 1192 C CA . LEU A 1 151 ? 18.390 1.847 -30.770 1.00 79.56 151 LEU A CA 1
ATOM 1193 C C . LEU A 1 151 ? 19.281 1.065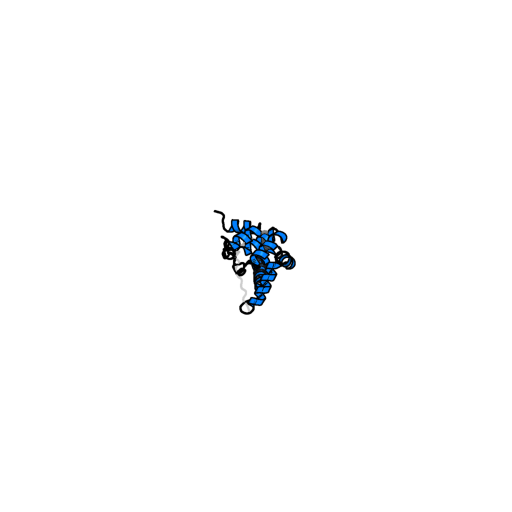 -31.750 1.00 79.56 151 LEU A C 1
ATOM 1195 O O . LEU A 1 151 ? 19.993 1.662 -32.560 1.00 79.56 151 LEU A O 1
ATOM 1199 N N . LEU A 1 152 ? 19.240 -0.269 -31.686 1.00 71.00 152 LEU A N 1
ATOM 1200 C CA . LEU A 1 152 ? 19.961 -1.149 -32.602 1.00 71.00 152 LEU A CA 1
ATOM 1201 C C . LEU A 1 152 ? 19.386 -1.078 -34.022 1.00 71.00 152 LEU A C 1
ATOM 1203 O O . LEU A 1 152 ? 20.149 -0.979 -34.981 1.00 71.00 152 LEU A O 1
ATOM 1207 N N . GLU A 1 153 ? 18.061 -1.077 -34.161 1.00 74.81 153 GLU A N 1
ATOM 1208 C CA . GLU A 1 153 ? 17.377 -0.895 -35.445 1.00 74.81 153 GLU A CA 1
ATOM 1209 C C . GLU A 1 153 ? 17.728 0.454 -36.077 1.00 74.81 153 GLU A C 1
ATOM 1211 O O . GLU A 1 153 ? 18.111 0.507 -37.246 1.00 74.81 153 GLU A O 1
ATOM 1216 N N . PHE A 1 154 ? 17.702 1.528 -35.286 1.00 76.31 154 PHE A N 1
ATOM 1217 C CA . PHE A 1 154 ? 18.102 2.859 -35.735 1.00 76.31 154 PHE A CA 1
ATOM 1218 C C . PHE A 1 154 ? 19.566 2.897 -36.197 1.00 76.31 154 PHE A C 1
ATOM 1220 O O . PHE A 1 154 ? 19.879 3.410 -37.272 1.00 76.31 154 PHE A O 1
ATOM 1227 N N . LYS A 1 155 ? 20.478 2.290 -35.428 1.00 72.62 155 LYS A N 1
ATOM 1228 C CA . LYS A 1 155 ? 21.899 2.214 -35.794 1.00 72.62 155 LYS A CA 1
ATOM 1229 C C . LYS A 1 155 ? 22.118 1.402 -37.073 1.00 72.62 155 LYS A C 1
ATOM 1231 O O . LYS A 1 155 ? 22.923 1.798 -37.913 1.00 72.62 155 LYS A O 1
ATOM 1236 N N . ASN A 1 156 ? 21.390 0.301 -37.247 1.00 72.31 156 ASN A N 1
ATOM 1237 C CA . ASN A 1 156 ? 21.447 -0.496 -38.468 1.00 72.31 156 ASN A CA 1
ATOM 1238 C C . ASN A 1 156 ? 20.945 0.302 -39.676 1.00 72.31 156 ASN A C 1
ATOM 1240 O O . ASN A 1 156 ? 21.612 0.293 -40.707 1.00 72.31 156 ASN A O 1
ATOM 1244 N N . GLN A 1 157 ? 19.843 1.048 -39.554 1.00 72.19 157 GLN A N 1
ATOM 1245 C CA . GLN A 1 157 ? 19.357 1.921 -40.632 1.00 72.19 157 GLN A CA 1
ATOM 1246 C C . GLN A 1 157 ? 20.403 2.958 -41.060 1.00 72.19 157 GLN A C 1
ATOM 1248 O O . GLN A 1 157 ? 20.610 3.144 -42.259 1.00 72.19 157 GLN A O 1
ATOM 1253 N N . ILE A 1 158 ? 21.111 3.577 -40.109 1.00 76.88 158 ILE A N 1
ATOM 1254 C CA . ILE A 1 158 ? 22.208 4.511 -40.415 1.00 76.88 158 ILE A CA 1
ATOM 1255 C C . ILE A 1 158 ? 23.330 3.799 -41.176 1.00 76.88 158 ILE A C 1
ATOM 1257 O O . ILE A 1 158 ? 23.746 4.271 -42.231 1.00 76.88 158 ILE A O 1
ATOM 1261 N N . ILE A 1 159 ? 23.796 2.646 -40.687 1.00 68.19 159 ILE A N 1
ATOM 1262 C CA . ILE A 1 159 ? 24.895 1.897 -41.318 1.00 68.19 159 ILE A CA 1
ATOM 1263 C C . ILE A 1 159 ? 24.517 1.454 -42.738 1.00 68.19 159 ILE A C 1
ATOM 1265 O O . ILE A 1 159 ? 25.317 1.599 -43.664 1.00 68.19 159 ILE A O 1
ATOM 1269 N N . PHE A 1 160 ? 23.304 0.934 -42.935 1.00 65.38 160 PHE A N 1
ATOM 1270 C CA . PHE A 1 160 ? 22.827 0.537 -44.259 1.00 65.38 160 PHE A CA 1
ATOM 1271 C C . PHE A 1 160 ? 22.668 1.743 -45.193 1.00 65.38 160 PHE A C 1
ATOM 1273 O O . PHE A 1 160 ? 23.064 1.646 -46.353 1.00 65.38 160 PHE A O 1
ATOM 1280 N N . GLY A 1 161 ? 22.183 2.885 -44.696 1.00 68.69 161 GLY A N 1
ATOM 1281 C CA . GLY A 1 161 ? 22.101 4.129 -45.465 1.00 68.69 161 GLY A CA 1
ATOM 1282 C C . GLY A 1 161 ? 23.474 4.671 -45.880 1.00 68.69 161 GLY A C 1
ATOM 1283 O O . GLY A 1 161 ? 23.688 5.002 -47.046 1.00 68.69 161 GLY A O 1
ATOM 1284 N N . GLU A 1 162 ? 24.443 4.700 -44.962 1.00 68.12 162 GLU A N 1
ATOM 1285 C CA . GLU A 1 162 ? 25.815 5.126 -45.258 1.00 68.12 162 GLU A CA 1
ATOM 1286 C C . GLU A 1 162 ? 26.517 4.189 -46.247 1.00 68.12 162 GLU A C 1
ATOM 1288 O O . GLU A 1 162 ? 27.235 4.646 -47.141 1.00 68.12 162 GLU A O 1
ATOM 1293 N N . ASN A 1 163 ? 26.316 2.878 -46.106 1.00 62.44 163 ASN A N 1
ATOM 1294 C CA . ASN A 1 163 ? 26.886 1.894 -47.020 1.00 62.44 163 ASN A CA 1
ATOM 1295 C C . ASN A 1 163 ? 26.235 1.969 -48.406 1.00 62.44 163 ASN A C 1
ATOM 1297 O O . ASN A 1 163 ? 26.958 1.925 -49.399 1.00 62.44 163 ASN A O 1
ATOM 1301 N N . ALA A 1 164 ? 24.917 2.171 -48.493 1.00 66.06 164 ALA A N 1
ATOM 1302 C CA . ALA A 1 164 ? 24.227 2.404 -49.762 1.00 66.06 164 ALA A CA 1
ATOM 1303 C C . ALA A 1 164 ? 24.772 3.654 -50.473 1.00 66.06 164 ALA A C 1
ATOM 1305 O O . ALA A 1 164 ? 25.161 3.579 -51.637 1.00 66.06 164 ALA A O 1
ATOM 1306 N N . ALA A 1 165 ? 24.938 4.765 -49.748 1.00 68.38 165 ALA A N 1
ATOM 1307 C CA . ALA A 1 165 ? 25.506 5.996 -50.299 1.00 68.38 165 ALA A CA 1
ATOM 1308 C C . ALA A 1 165 ? 26.969 5.831 -50.761 1.00 68.38 165 ALA A C 1
ATOM 1310 O O . ALA A 1 165 ? 27.402 6.461 -51.730 1.00 68.38 165 ALA A O 1
ATOM 1311 N N . LYS A 1 166 ? 27.764 4.987 -50.087 1.00 72.06 166 LYS A N 1
ATOM 1312 C CA . LYS A 1 166 ? 29.136 4.656 -50.516 1.00 72.06 166 LYS A CA 1
ATOM 1313 C C . LYS A 1 166 ? 29.149 3.802 -51.784 1.00 72.06 166 LYS A C 1
ATOM 1315 O O . LYS A 1 166 ? 29.965 4.070 -52.665 1.00 72.06 166 LYS A O 1
ATOM 1320 N N . VAL A 1 167 ? 28.257 2.817 -51.891 1.00 68.38 167 VAL A N 1
ATOM 1321 C CA . VAL A 1 167 ? 28.116 1.967 -53.087 1.00 68.38 167 VAL A CA 1
ATOM 1322 C C . VAL A 1 167 ? 27.675 2.800 -54.288 1.00 68.38 167 VAL A C 1
ATOM 1324 O O . VAL A 1 167 ? 28.275 2.693 -55.352 1.00 68.38 167 VAL A O 1
ATOM 1327 N N . GLU A 1 168 ? 26.712 3.699 -54.104 1.00 74.69 168 GLU A N 1
ATOM 1328 C CA . GLU A 1 168 ? 26.223 4.585 -55.162 1.00 74.69 168 GLU A CA 1
ATOM 1329 C C . GLU A 1 168 ? 27.326 5.537 -55.660 1.00 74.69 168 GLU A C 1
ATOM 1331 O O . GLU A 1 168 ? 27.557 5.676 -56.863 1.00 74.69 168 GLU A O 1
ATOM 1336 N N . LYS A 1 169 ? 28.125 6.105 -54.742 1.00 75.19 169 LYS A N 1
ATOM 1337 C CA . LYS A 1 169 ? 29.316 6.900 -55.095 1.00 75.19 169 LYS A CA 1
ATOM 1338 C C . LYS A 1 169 ? 30.389 6.082 -55.820 1.00 75.19 169 LYS A C 1
ATOM 1340 O O . LYS A 1 169 ? 31.063 6.617 -56.703 1.00 75.19 169 LYS A O 1
ATOM 1345 N N . ALA A 1 170 ? 30.581 4.814 -55.455 1.00 70.62 170 ALA A N 1
ATOM 1346 C CA . ALA A 1 170 ? 31.541 3.930 -56.115 1.00 70.62 170 ALA A CA 1
ATOM 1347 C C . ALA A 1 170 ? 31.086 3.566 -57.539 1.00 70.62 170 ALA A C 1
ATOM 1349 O O . ALA A 1 170 ? 31.876 3.677 -58.476 1.00 70.62 170 ALA A O 1
ATOM 1350 N N . GLN A 1 171 ? 29.805 3.239 -57.721 1.00 77.56 171 GLN A N 1
ATOM 1351 C CA . GLN A 1 171 ? 29.211 2.940 -59.027 1.00 77.56 171 GLN A CA 1
ATOM 1352 C C . GLN A 1 171 ? 29.203 4.161 -59.957 1.00 77.56 171 GLN A C 1
ATOM 1354 O O . GLN A 1 171 ? 29.480 4.028 -61.152 1.00 77.56 171 GLN A O 1
ATOM 1359 N N . ALA A 1 172 ? 28.960 5.362 -59.422 1.00 72.50 172 ALA A N 1
ATOM 1360 C CA . ALA A 1 172 ? 29.050 6.604 -60.187 1.00 72.50 172 ALA A CA 1
ATOM 1361 C C . ALA A 1 172 ? 30.480 6.859 -60.699 1.00 72.50 172 ALA A C 1
ATOM 1363 O O . ALA A 1 172 ? 30.666 7.200 -61.869 1.00 72.50 172 ALA A O 1
ATOM 1364 N N . LYS A 1 173 ? 31.501 6.627 -59.860 1.00 74.44 173 LYS A N 1
ATOM 1365 C CA . LYS A 1 173 ? 32.912 6.716 -60.275 1.00 74.44 173 LYS A CA 1
ATOM 1366 C C . LYS A 1 173 ? 33.267 5.672 -61.330 1.00 74.44 173 LYS A C 1
ATOM 1368 O O . LYS A 1 173 ? 33.908 6.006 -62.320 1.00 74.44 173 LYS A O 1
ATOM 1373 N N . GLU A 1 174 ? 32.834 4.427 -61.156 1.00 70.62 174 GLU A N 1
ATOM 1374 C CA . GLU A 1 174 ? 33.109 3.356 -62.120 1.00 70.62 174 GLU A CA 1
ATOM 1375 C C . GLU A 1 174 ? 32.447 3.629 -63.483 1.00 70.62 174 GLU A C 1
ATOM 1377 O O . GLU A 1 174 ? 33.048 3.404 -64.535 1.00 70.62 174 GLU A O 1
ATOM 1382 N N . SER A 1 175 ? 31.237 4.193 -63.473 1.00 72.19 175 SER A N 1
ATOM 1383 C CA . SER A 1 175 ? 30.517 4.605 -64.683 1.00 72.19 175 SER A CA 1
ATOM 1384 C C . SER A 1 175 ? 31.217 5.762 -65.400 1.00 72.19 175 SER A C 1
ATOM 1386 O O . SER A 1 175 ? 31.334 5.730 -66.623 1.00 72.19 175 SER A O 1
ATOM 1388 N N . GLN A 1 176 ? 31.755 6.742 -64.663 1.00 69.56 176 GLN A N 1
ATOM 1389 C CA . GLN A 1 176 ? 32.564 7.828 -65.235 1.00 69.56 176 GLN A CA 1
ATOM 1390 C C . GLN A 1 176 ? 33.856 7.312 -65.883 1.00 69.56 176 GLN A C 1
ATOM 1392 O O . GLN A 1 176 ? 34.196 7.737 -66.987 1.00 69.56 176 GLN A O 1
ATOM 1397 N N . VAL A 1 177 ? 34.545 6.360 -65.243 1.00 69.56 177 VAL A N 1
ATOM 1398 C CA . VAL A 1 177 ? 35.763 5.740 -65.793 1.00 69.56 177 VAL A CA 1
ATOM 1399 C C . VAL A 1 177 ? 35.452 4.949 -67.069 1.00 69.56 177 VAL A C 1
ATOM 1401 O O . VAL A 1 177 ? 36.176 5.075 -68.055 1.00 69.56 177 VAL A O 1
ATOM 1404 N N . LYS A 1 178 ? 34.347 4.187 -67.100 1.00 66.19 178 LYS A N 1
ATOM 1405 C CA . LYS A 1 178 ? 33.892 3.470 -68.307 1.00 66.19 178 LYS A CA 1
ATOM 1406 C C . LYS A 1 178 ? 33.514 4.425 -69.443 1.00 66.19 178 LYS A C 1
ATOM 1408 O O . LYS A 1 178 ? 33.847 4.148 -70.593 1.00 66.19 178 LYS A O 1
ATOM 1413 N N . PHE A 1 179 ? 32.879 5.557 -69.133 1.00 60.62 179 PHE A N 1
ATOM 1414 C CA . PHE A 1 179 ? 32.540 6.581 -70.126 1.00 60.62 179 PHE A CA 1
ATOM 1415 C C . PHE A 1 179 ? 33.795 7.233 -70.724 1.00 60.62 179 PHE A C 1
ATOM 1417 O O . PHE A 1 179 ? 33.902 7.337 -71.943 1.00 60.62 179 PHE A O 1
ATOM 1424 N N . GLN A 1 180 ? 34.783 7.582 -69.888 1.00 62.44 180 GLN A N 1
ATOM 1425 C CA . GLN A 1 180 ? 36.070 8.127 -70.343 1.00 62.44 180 GLN A CA 1
ATOM 1426 C C . GLN A 1 180 ? 36.836 7.146 -71.242 1.00 62.44 180 GLN A C 1
ATOM 1428 O O . GLN A 1 180 ? 37.386 7.555 -72.266 1.00 62.44 180 GLN A O 1
ATOM 1433 N N . TYR A 1 181 ? 36.821 5.852 -70.904 1.00 57.66 181 TYR A N 1
ATOM 1434 C CA . TYR A 1 181 ? 37.425 4.792 -71.719 1.00 57.66 181 TYR A CA 1
ATOM 1435 C C . TYR A 1 181 ? 36.705 4.565 -73.059 1.00 57.66 181 TYR A C 1
ATOM 1437 O O . TYR A 1 181 ? 37.338 4.201 -74.047 1.00 57.66 181 TYR A O 1
ATOM 1445 N N . ALA A 1 182 ? 35.385 4.767 -73.120 1.00 58.28 182 ALA A N 1
ATOM 1446 C CA . ALA A 1 182 ? 34.625 4.675 -74.366 1.00 58.28 182 ALA A CA 1
ATOM 1447 C C . ALA A 1 182 ? 34.907 5.865 -75.301 1.00 58.28 182 ALA A C 1
ATOM 1449 O O . ALA A 1 182 ? 34.993 5.680 -76.512 1.00 58.28 182 ALA A O 1
ATOM 1450 N N . SER A 1 183 ? 35.119 7.062 -74.746 1.00 58.81 183 SER A N 1
ATOM 1451 C CA . SER A 1 183 ? 35.477 8.271 -75.503 1.00 58.81 183 SER A CA 1
ATOM 1452 C C . SER A 1 183 ? 36.937 8.334 -75.973 1.00 58.81 183 SER A C 1
ATOM 1454 O O . SER A 1 183 ? 37.261 9.174 -76.806 1.00 58.81 183 SER A O 1
ATOM 1456 N N . SER A 1 184 ? 37.822 7.475 -75.454 1.00 57.38 184 SER A N 1
ATOM 1457 C CA . SER A 1 184 ? 39.248 7.436 -75.8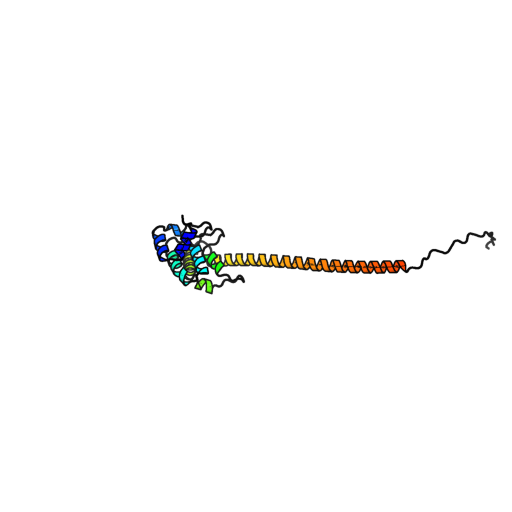17 1.00 57.38 184 SER A CA 1
ATOM 1458 C C . SER A 1 184 ? 39.615 6.339 -76.823 1.00 57.38 184 SER A C 1
ATOM 1460 O O . SER A 1 184 ? 40.769 6.272 -77.253 1.00 57.38 184 SER A O 1
ATOM 1462 N N . LYS A 1 185 ? 38.663 5.490 -77.240 1.00 51.41 185 LYS A N 1
ATOM 1463 C CA . LYS A 1 185 ? 38.905 4.524 -78.321 1.00 51.41 185 LYS A CA 1
ATOM 1464 C C . LYS A 1 185 ? 39.003 5.248 -79.676 1.00 51.41 185 LYS A C 1
ATOM 1466 O O . LYS A 1 185 ? 38.099 6.014 -80.009 1.00 51.41 185 LYS A O 1
ATOM 1471 N N . PRO A 1 186 ? 40.049 4.999 -80.487 1.00 49.56 186 PRO A N 1
ATOM 1472 C CA . PRO A 1 186 ? 40.114 5.523 -81.842 1.00 49.56 186 PRO A CA 1
ATOM 1473 C C . PRO A 1 186 ? 39.052 4.862 -82.727 1.00 49.56 186 PRO A C 1
ATOM 1475 O O . PRO A 1 186 ? 38.765 3.672 -82.613 1.00 49.56 186 PRO A O 1
ATOM 1478 N N . ASN A 1 187 ? 38.477 5.666 -83.616 1.00 49.94 187 ASN A N 1
ATOM 1479 C CA . ASN A 1 187 ? 37.415 5.289 -84.538 1.00 49.94 187 ASN A CA 1
ATOM 1480 C C . ASN A 1 187 ? 37.979 4.360 -85.638 1.00 49.94 187 ASN A C 1
ATOM 1482 O O . ASN A 1 187 ? 38.404 4.830 -86.694 1.00 49.94 187 ASN A O 1
ATOM 1486 N N . GLU A 1 188 ? 38.018 3.044 -85.410 1.00 49.09 188 GLU A N 1
ATOM 1487 C CA . GLU A 1 188 ? 38.267 2.056 -86.473 1.00 49.09 188 GLU A CA 1
ATOM 1488 C C . GLU A 1 188 ? 37.026 1.910 -87.366 1.00 49.09 188 GLU A C 1
ATOM 1490 O O . GLU A 1 188 ? 36.333 0.900 -87.393 1.00 49.09 188 GLU A O 1
ATOM 1495 N N . SER A 1 189 ? 36.738 2.959 -88.128 1.00 49.28 189 SER A N 1
ATOM 1496 C CA . SER A 1 189 ? 35.816 2.908 -89.256 1.00 49.28 189 SER A CA 1
ATOM 1497 C C . SER A 1 189 ? 36.286 3.907 -90.305 1.00 49.28 189 SER A C 1
ATOM 1499 O O . SER A 1 189 ? 35.832 5.050 -90.327 1.00 49.28 189 SER A O 1
ATOM 1501 N N . LYS A 1 190 ? 37.260 3.479 -91.118 1.00 48.88 190 LYS A N 1
ATOM 1502 C CA . LYS A 1 190 ? 37.528 3.931 -92.498 1.00 48.88 190 LYS A CA 1
ATOM 1503 C C . LYS A 1 190 ? 38.729 3.160 -93.066 1.00 48.88 190 LYS A C 1
ATOM 1505 O O . LYS A 1 190 ? 39.845 3.665 -93.125 1.00 48.88 190 LYS A O 1
ATOM 1510 N N . LYS A 1 191 ? 38.493 1.939 -93.547 1.00 42.62 191 LYS A N 1
ATOM 1511 C CA . LYS A 1 191 ? 39.194 1.463 -94.745 1.00 42.62 191 LYS A CA 1
ATOM 1512 C C . LYS A 1 191 ? 38.132 1.338 -95.824 1.00 42.62 191 LYS A C 1
ATOM 1514 O O . LYS A 1 191 ? 37.311 0.431 -95.792 1.00 42.62 191 LYS A O 1
ATOM 1519 N N . ALA A 1 192 ? 38.094 2.372 -96.657 1.00 43.97 192 ALA A N 1
ATOM 1520 C CA . ALA A 1 192 ? 37.208 2.486 -97.794 1.00 43.97 192 ALA A CA 1
ATOM 1521 C C . ALA A 1 192 ? 37.428 1.313 -98.753 1.00 43.97 192 ALA A C 1
ATOM 1523 O O . ALA A 1 192 ? 38.563 0.901 -99.004 1.00 43.97 192 ALA A O 1
ATOM 1524 N N . GLU A 1 193 ? 36.309 0.826 -99.272 1.00 40.66 193 GLU A N 1
ATOM 1525 C CA . GLU A 1 193 ? 36.203 0.066 -100.504 1.00 40.66 193 GLU A CA 1
ATOM 1526 C C . GLU A 1 193 ? 37.044 0.732 -101.603 1.00 40.66 193 GLU A C 1
ATOM 1528 O O . GLU A 1 193 ? 36.868 1.908 -101.922 1.00 40.66 193 GLU A O 1
ATOM 1533 N N . GLN A 1 194 ? 37.969 -0.026 -102.187 1.00 42.72 194 GLN A N 1
ATOM 1534 C CA . GLN A 1 194 ? 38.373 0.181 -103.571 1.00 42.72 194 GLN A CA 1
ATOM 1535 C C . GLN A 1 194 ? 37.643 -0.882 -104.389 1.00 42.72 194 GLN A C 1
ATOM 1537 O O . GLN A 1 194 ? 37.825 -2.080 -104.172 1.00 42.72 194 GLN A O 1
ATOM 1542 N N . GLU A 1 195 ? 36.763 -0.409 -105.268 1.00 40.78 195 GLU A N 1
ATOM 1543 C CA . GLU A 1 195 ? 35.982 -1.190 -106.227 1.00 40.78 195 GLU A CA 1
ATOM 1544 C C . GLU A 1 195 ? 36.853 -2.038 -107.183 1.00 40.78 195 GLU A C 1
ATOM 1546 O O . GLU A 1 195 ? 38.047 -1.773 -107.361 1.00 40.78 195 GLU A O 1
ATOM 1551 N N . PRO A 1 196 ? 36.268 -3.078 -107.811 1.00 42.03 196 PRO A N 1
ATOM 1552 C CA . PRO A 1 196 ? 37.005 -4.167 -108.435 1.00 42.03 196 PRO A CA 1
ATOM 1553 C C . PRO A 1 196 ? 37.481 -3.798 -109.844 1.00 42.03 196 PRO A C 1
ATOM 1555 O O . PRO A 1 196 ? 36.678 -3.511 -110.730 1.00 42.03 196 PRO A O 1
ATOM 1558 N N . GLN A 1 197 ? 38.786 -3.901 -110.104 1.00 40.69 197 GLN A N 1
ATOM 1559 C CA . GLN A 1 197 ? 39.286 -3.957 -111.478 1.00 40.69 197 GLN A CA 1
ATOM 1560 C C . GLN A 1 197 ? 39.386 -5.410 -111.945 1.00 40.69 197 GLN A C 1
ATOM 1562 O O . GLN A 1 197 ? 40.123 -6.232 -111.403 1.00 40.69 197 GLN A O 1
ATOM 1567 N N . SER A 1 198 ? 38.596 -5.707 -112.972 1.00 43.19 198 SER A N 1
ATOM 1568 C CA . SER A 1 198 ? 38.569 -6.953 -113.722 1.00 43.19 198 SER A CA 1
ATOM 1569 C C . SER A 1 198 ? 39.937 -7.295 -114.317 1.00 43.19 198 SER A C 1
ATOM 1571 O O . SER A 1 198 ? 40.453 -6.507 -1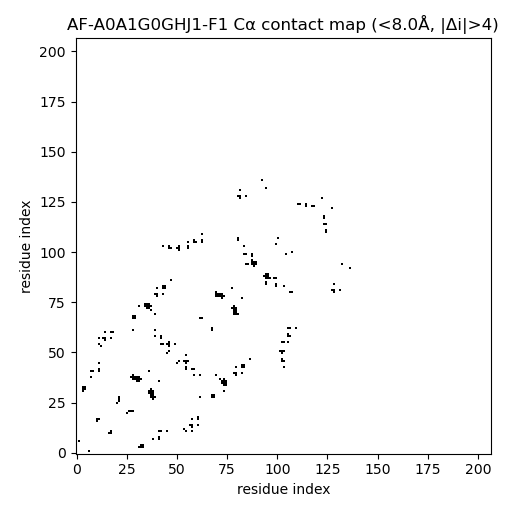15.105 1.00 43.19 198 SER A O 1
ATOM 1573 N N . PHE A 1 199 ? 40.462 -8.500 -114.085 1.00 40.31 199 PHE A N 1
ATOM 1574 C CA . PHE A 1 199 ? 41.354 -9.148 -115.051 1.00 40.31 199 PHE A CA 1
ATOM 1575 C C . PHE A 1 199 ? 41.209 -10.677 -115.002 1.00 40.31 199 PHE A C 1
ATOM 1577 O O . PHE A 1 199 ? 41.049 -11.282 -113.946 1.00 40.31 199 PHE A O 1
ATOM 1584 N N . LYS A 1 200 ? 41.149 -11.262 -116.201 1.00 44.19 200 LYS A N 1
ATOM 1585 C CA . LYS A 1 200 ? 40.658 -12.607 -116.548 1.00 44.19 200 LYS A CA 1
ATOM 1586 C C . LYS A 1 200 ? 41.530 -13.757 -116.007 1.00 44.19 200 LYS A C 1
ATOM 1588 O O . LYS A 1 200 ? 42.729 -13.569 -115.825 1.00 44.19 200 LYS A O 1
ATOM 1593 N N . PRO A 1 201 ? 40.961 -14.968 -115.834 1.00 40.94 201 PRO A N 1
ATOM 1594 C CA . PRO A 1 201 ? 41.693 -16.125 -115.335 1.00 40.94 201 PRO A CA 1
ATOM 1595 C C . PRO A 1 201 ? 42.529 -16.771 -116.444 1.00 40.94 201 PRO A C 1
ATOM 1597 O O . PRO A 1 201 ? 42.006 -17.115 -117.505 1.00 40.94 201 PRO A O 1
ATOM 1600 N N . THR A 1 202 ? 43.806 -17.023 -116.164 1.00 42.59 202 THR A N 1
ATOM 1601 C CA . THR A 1 202 ? 44.631 -17.938 -116.961 1.00 42.59 202 THR A CA 1
ATOM 1602 C C . THR A 1 202 ? 44.929 -19.163 -116.108 1.00 42.59 202 THR A C 1
ATOM 1604 O O . THR A 1 202 ? 45.665 -19.100 -115.129 1.00 42.59 202 THR A O 1
ATOM 1607 N N . ILE A 1 203 ? 44.300 -20.278 -116.466 1.00 49.56 203 ILE A N 1
ATOM 1608 C CA . ILE A 1 203 ? 44.529 -21.602 -115.887 1.00 49.56 203 ILE A CA 1
ATOM 1609 C C . ILE A 1 203 ? 45.833 -22.162 -116.470 1.00 49.56 203 ILE A C 1
ATOM 1611 O O . ILE A 1 203 ? 45.961 -22.201 -117.695 1.00 49.56 203 ILE A O 1
ATOM 1615 N N . PRO A 1 204 ? 46.720 -22.743 -115.646 1.00 44.50 204 PRO A N 1
ATOM 1616 C CA . PRO A 1 204 ? 47.480 -23.905 -116.083 1.00 44.50 2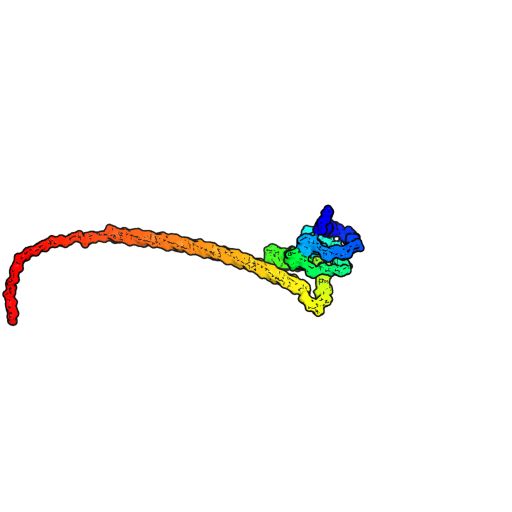04 PRO A CA 1
ATOM 1617 C C . PRO A 1 204 ? 46.982 -25.155 -115.357 1.00 44.50 204 PRO A C 1
ATOM 1619 O O . PRO A 1 204 ? 46.878 -25.214 -114.132 1.00 44.50 204 PRO A O 1
ATOM 1622 N N . ARG A 1 205 ? 46.640 -26.159 -116.166 1.00 46.59 205 ARG A N 1
ATOM 1623 C CA . ARG A 1 205 ? 46.235 -27.504 -115.757 1.00 46.59 205 ARG A CA 1
ATOM 1624 C C . ARG A 1 205 ? 47.316 -28.172 -114.904 1.00 46.59 205 ARG A C 1
ATOM 1626 O O . ARG A 1 205 ? 48.489 -28.143 -115.260 1.00 46.59 205 ARG A O 1
ATOM 1633 N N . LYS A 1 206 ? 46.869 -28.885 -113.866 1.00 45.56 206 LYS A N 1
ATOM 1634 C CA . LYS A 1 206 ? 47.620 -29.973 -113.224 1.00 45.56 206 LYS A CA 1
ATOM 1635 C C . LYS A 1 206 ? 48.022 -31.030 -114.258 1.00 45.56 206 LYS A C 1
ATOM 1637 O O . LYS A 1 206 ? 47.164 -31.450 -115.038 1.00 45.56 206 LYS A O 1
ATOM 1642 N N . LYS A 1 207 ? 49.244 -31.543 -114.148 1.00 47.91 207 LYS A N 1
ATOM 1643 C CA . LYS A 1 207 ? 49.491 -32.972 -113.918 1.00 47.91 207 LYS A CA 1
ATOM 1644 C C . LYS A 1 207 ? 50.659 -33.108 -112.959 1.00 47.91 207 LYS A C 1
ATOM 1646 O O . LYS A 1 207 ? 51.635 -32.356 -113.153 1.00 47.91 207 LYS A O 1
#